Protein AF-A0A7K4CZV6-F1 (afdb_monomer_lite)

Structure (mmCIF, N/CA/C/O backbone):
data_AF-A0A7K4CZV6-F1
#
_entry.id   AF-A0A7K4CZV6-F1
#
loop_
_atom_site.group_PDB
_atom_site.id
_atom_site.type_symbol
_atom_site.label_atom_id
_atom_site.label_alt_id
_atom_site.label_comp_id
_atom_site.label_asym_id
_atom_site.label_entity_id
_atom_site.label_seq_id
_atom_site.pdbx_PDB_ins_code
_atom_site.Cartn_x
_atom_site.Cartn_y
_atom_site.Cartn_z
_atom_site.occupancy
_atom_site.B_iso_or_equiv
_atom_site.auth_seq_id
_atom_site.auth_comp_id
_atom_site.auth_asym_id
_atom_site.auth_atom_id
_atom_site.pdbx_PDB_model_num
ATOM 1 N N . MET A 1 1 ? -57.190 -8.640 37.855 1.00 46.22 1 MET A N 1
ATOM 2 C CA . MET A 1 1 ? -56.260 -7.689 37.199 1.00 46.22 1 MET A CA 1
ATOM 3 C C . MET A 1 1 ? -54.851 -8.285 37.150 1.00 46.22 1 MET A C 1
ATOM 5 O O . MET A 1 1 ? -54.144 -8.197 38.139 1.00 46.22 1 MET A O 1
ATOM 9 N N . LYS A 1 2 ? -54.443 -8.946 36.054 1.00 47.09 2 LYS A N 1
ATOM 10 C CA . LYS A 1 2 ? -53.048 -9.389 35.824 1.00 47.09 2 LYS A CA 1
ATOM 11 C C . LYS A 1 2 ? -52.759 -9.457 34.315 1.00 47.09 2 LYS A C 1
ATOM 13 O O . LYS A 1 2 ? -52.921 -10.507 33.708 1.00 47.09 2 LYS A O 1
ATOM 18 N N . ARG A 1 3 ? -52.360 -8.341 33.694 1.00 49.22 3 ARG A N 1
ATOM 19 C CA . ARG A 1 3 ? -51.672 -8.338 32.384 1.00 49.22 3 ARG A CA 1
ATOM 20 C C . ARG A 1 3 ? -50.490 -7.338 32.304 1.00 49.22 3 ARG A C 1
ATOM 22 O O . ARG A 1 3 ? -50.487 -6.517 31.397 1.00 49.22 3 ARG A O 1
ATOM 29 N N . PRO A 1 4 ? -49.471 -7.391 33.190 1.00 51.00 4 PRO A N 1
ATOM 30 C CA . PRO A 1 4 ? -48.238 -6.622 32.982 1.00 51.00 4 PRO A CA 1
ATOM 31 C C . PRO A 1 4 ? -47.139 -7.377 32.199 1.00 51.00 4 PRO A C 1
ATOM 33 O O . PRO A 1 4 ? -46.210 -6.752 31.703 1.00 51.00 4 PRO A O 1
ATOM 36 N N . MET A 1 5 ? -47.225 -8.705 32.035 1.00 50.53 5 MET A N 1
ATOM 37 C CA . MET A 1 5 ? -46.091 -9.498 31.518 1.00 50.53 5 MET A CA 1
ATOM 38 C C . MET A 1 5 ? -45.845 -9.383 30.003 1.00 50.53 5 MET A C 1
ATOM 40 O O . MET A 1 5 ? -44.696 -9.422 29.576 1.00 50.53 5 MET A O 1
ATOM 44 N N . ALA A 1 6 ? -46.887 -9.209 29.182 1.00 50.97 6 ALA A N 1
ATOM 45 C CA . ALA A 1 6 ? -46.717 -9.130 27.724 1.00 50.97 6 ALA A CA 1
ATOM 46 C C . ALA A 1 6 ? -46.085 -7.797 27.274 1.00 50.97 6 ALA A C 1
ATOM 48 O O . ALA A 1 6 ? -45.235 -7.788 26.387 1.00 50.97 6 ALA A O 1
ATOM 49 N N . CYS A 1 7 ? -46.437 -6.684 27.930 1.00 52.75 7 CYS A N 1
ATOM 50 C CA . CYS A 1 7 ? -45.813 -5.382 27.678 1.00 52.75 7 CYS A CA 1
ATOM 51 C C . CYS A 1 7 ? -44.361 -5.334 28.176 1.00 52.75 7 CYS A C 1
ATOM 53 O O . CYS A 1 7 ? -43.520 -4.742 27.509 1.00 52.75 7 CYS A O 1
ATOM 55 N N . ALA A 1 8 ? -44.048 -5.997 29.297 1.00 53.31 8 ALA A N 1
ATOM 56 C CA . ALA A 1 8 ? -42.684 -6.058 29.825 1.00 53.31 8 ALA A CA 1
ATOM 57 C C . ALA A 1 8 ? -41.721 -6.817 28.891 1.00 53.31 8 ALA A C 1
ATOM 59 O O . ALA A 1 8 ? -40.587 -6.386 28.707 1.00 53.31 8 ALA A O 1
ATOM 60 N N . GLY A 1 9 ? -42.180 -7.901 28.252 1.00 55.91 9 GLY A N 1
ATOM 61 C CA . GLY A 1 9 ? -41.377 -8.650 27.279 1.00 55.91 9 GLY A CA 1
ATOM 62 C C . GLY A 1 9 ? -41.087 -7.861 25.998 1.00 55.91 9 GLY A C 1
ATOM 63 O O . GLY A 1 9 ? -39.958 -7.869 25.518 1.00 55.91 9 GLY A O 1
ATOM 64 N N . LEU A 1 10 ? -42.079 -7.130 25.475 1.00 57.25 10 LEU A N 1
ATOM 65 C CA . LEU A 1 10 ? -41.899 -6.294 24.283 1.00 57.25 10 LEU A CA 1
ATOM 66 C C . LEU A 1 10 ? -40.956 -5.110 24.557 1.00 57.25 10 LEU A C 1
ATOM 68 O O . LEU A 1 10 ? -40.101 -4.800 23.731 1.00 57.25 10 LEU A O 1
ATOM 72 N N . LEU A 1 11 ? -41.078 -4.494 25.739 1.00 60.91 11 LEU A N 1
ATOM 73 C CA . LEU A 1 11 ? -40.195 -3.417 26.187 1.00 60.91 11 LEU A CA 1
ATOM 74 C C . LEU A 1 11 ? -38.757 -3.921 26.384 1.00 60.91 11 LEU A C 1
ATOM 76 O O . LEU A 1 11 ? -37.827 -3.256 25.950 1.00 60.91 11 LEU A O 1
ATOM 80 N N . ALA A 1 12 ? -38.566 -5.117 26.952 1.00 61.53 12 ALA A N 1
ATOM 81 C CA . ALA A 1 12 ? -37.243 -5.722 27.107 1.00 61.53 12 ALA A CA 1
ATOM 82 C C . ALA A 1 12 ? -36.572 -6.013 25.753 1.00 61.53 12 ALA A C 1
ATOM 84 O O . ALA A 1 12 ? -35.390 -5.729 25.595 1.00 61.53 12 ALA A O 1
ATOM 85 N N . VAL A 1 13 ? -37.316 -6.507 24.756 1.00 61.22 13 VAL A N 1
ATOM 86 C CA . VAL A 1 13 ? -36.784 -6.736 23.399 1.00 61.22 13 VAL A CA 1
ATOM 87 C C . VAL A 1 13 ? -36.426 -5.415 22.709 1.00 61.22 13 VAL A C 1
ATOM 89 O O . VAL A 1 13 ? -35.357 -5.317 22.117 1.00 61.22 13 VAL A O 1
ATOM 92 N N . LEU A 1 14 ? -37.256 -4.373 22.838 1.00 57.16 14 LEU A N 1
ATOM 93 C CA . LEU A 1 14 ? -36.949 -3.030 22.327 1.00 57.16 14 LEU A CA 1
ATOM 94 C C . LEU A 1 14 ? -35.734 -2.402 23.027 1.00 57.16 14 LEU A C 1
ATOM 96 O O . LEU A 1 14 ? -34.881 -1.833 22.352 1.00 57.16 14 LEU A O 1
ATOM 100 N N . CYS A 1 15 ? -35.608 -2.553 24.347 1.00 54.41 15 CYS A N 1
ATOM 101 C CA . CYS A 1 15 ? -34.440 -2.100 25.100 1.00 54.41 15 CYS A CA 1
ATOM 102 C C . CYS A 1 15 ? -33.174 -2.876 24.721 1.00 54.41 15 CYS A C 1
ATOM 104 O O . CYS A 1 15 ? -32.120 -2.263 24.651 1.00 54.41 15 CYS A O 1
ATOM 106 N N . ILE A 1 16 ? -33.258 -4.179 24.426 1.00 55.66 16 ILE A N 1
ATOM 107 C CA . ILE A 1 16 ? -32.119 -4.960 23.919 1.00 55.66 16 ILE A CA 1
ATOM 108 C C . ILE A 1 16 ? -31.727 -4.474 22.520 1.00 55.66 16 ILE A C 1
ATOM 110 O O . ILE A 1 16 ? -30.551 -4.240 22.287 1.00 55.66 16 ILE A O 1
ATOM 114 N N . ILE A 1 17 ? -32.685 -4.232 21.618 1.00 54.41 17 ILE A N 1
ATOM 115 C CA . ILE A 1 17 ? -32.404 -3.733 20.259 1.00 54.41 17 ILE A CA 1
ATOM 116 C C . ILE A 1 17 ? -31.775 -2.330 20.298 1.00 54.41 17 ILE A C 1
ATOM 118 O O . ILE A 1 17 ? -30.794 -2.075 19.598 1.00 54.41 17 ILE A O 1
ATOM 122 N N . MET A 1 18 ? -32.283 -1.436 21.153 1.00 50.06 18 MET A N 1
ATOM 123 C CA . MET A 1 18 ? -31.700 -0.103 21.346 1.00 50.06 18 MET A CA 1
ATOM 124 C C . MET A 1 18 ? -30.361 -0.143 22.098 1.00 50.06 18 MET A C 1
ATOM 126 O O . MET A 1 18 ? -29.493 0.664 21.799 1.00 50.06 18 MET A O 1
ATOM 130 N N . ALA A 1 19 ? -30.154 -1.093 23.017 1.00 43.88 19 ALA A N 1
ATOM 131 C CA . ALA A 1 19 ? -28.874 -1.289 23.705 1.00 43.88 19 ALA A CA 1
ATOM 132 C C . ALA A 1 19 ? -27.821 -1.994 22.829 1.00 43.88 19 ALA A C 1
ATOM 134 O O . ALA A 1 19 ? -26.628 -1.866 23.092 1.00 43.88 19 ALA A O 1
ATOM 135 N N . THR A 1 20 ? -28.236 -2.719 21.783 1.00 41.75 20 THR A N 1
ATOM 136 C CA . THR A 1 20 ? -27.326 -3.299 20.778 1.00 41.75 20 THR A CA 1
ATOM 137 C C . THR A 1 20 ? -26.922 -2.319 19.685 1.00 41.75 20 THR A C 1
ATOM 139 O O . THR A 1 20 ? -25.965 -2.591 18.962 1.00 41.75 20 THR A O 1
ATOM 142 N N . GLN A 1 21 ? -27.581 -1.160 19.580 1.00 40.66 21 GLN A N 1
ATOM 143 C CA . GLN A 1 21 ? -26.943 -0.020 18.936 1.00 40.66 21 GLN A CA 1
ATOM 144 C C . GLN A 1 21 ? -25.916 0.501 19.929 1.00 40.66 21 GLN A C 1
ATOM 146 O O . GLN A 1 21 ? -26.234 1.299 20.808 1.00 40.66 21 GLN A O 1
ATOM 151 N N . ALA A 1 22 ? -24.695 -0.027 19.830 1.00 37.12 22 ALA A N 1
ATOM 152 C CA . ALA A 1 22 ? -23.551 0.540 20.514 1.00 37.12 22 ALA A CA 1
ATOM 153 C C . ALA A 1 22 ? -23.603 2.050 20.277 1.00 37.12 22 ALA A C 1
ATOM 155 O O . ALA A 1 22 ? -23.505 2.497 19.133 1.00 37.12 22 ALA A O 1
ATOM 156 N N . ALA A 1 23 ? -23.842 2.817 21.346 1.00 36.06 23 ALA A N 1
ATOM 157 C CA . ALA A 1 23 ? -23.690 4.257 21.300 1.00 36.06 23 ALA A CA 1
ATOM 158 C C . ALA A 1 23 ? -22.337 4.502 20.638 1.00 36.06 23 ALA A C 1
ATOM 160 O O . ALA A 1 23 ? -21.331 3.958 21.104 1.00 36.06 23 ALA A O 1
ATOM 161 N N . SER A 1 24 ? -22.325 5.215 19.511 1.00 39.53 24 SER A N 1
ATOM 162 C CA . SER A 1 24 ? -21.086 5.568 18.836 1.00 39.53 24 SER A CA 1
ATOM 163 C C . SER A 1 24 ? -20.285 6.384 19.840 1.00 39.53 24 SER A C 1
ATOM 165 O O . SER A 1 24 ? -20.566 7.566 20.051 1.00 39.53 24 SER A O 1
ATOM 167 N N . ALA A 1 25 ? -19.363 5.735 20.547 1.00 36.56 25 ALA A N 1
ATOM 168 C CA . ALA A 1 25 ? -18.467 6.433 21.438 1.00 36.56 25 ALA A CA 1
ATOM 169 C C . ALA A 1 25 ? -17.791 7.504 20.588 1.00 36.56 25 ALA A C 1
ATOM 171 O O . ALA A 1 25 ? -17.307 7.208 19.494 1.00 36.56 25 ALA A O 1
ATOM 172 N N . THR A 1 26 ? -17.836 8.749 21.060 1.00 42.72 26 THR A N 1
ATOM 173 C CA . THR A 1 26 ? -17.119 9.873 20.459 1.00 42.72 26 THR A CA 1
ATOM 174 C C . THR A 1 26 ? -15.693 9.414 20.203 1.00 42.72 26 THR A C 1
ATOM 176 O O . THR A 1 26 ? -14.941 9.188 21.150 1.00 42.72 26 THR A O 1
ATOM 179 N N . ALA A 1 27 ? -15.375 9.156 18.935 1.00 48.00 27 ALA A N 1
ATOM 180 C CA . ALA A 1 27 ? -14.152 8.486 18.541 1.00 48.00 27 ALA A CA 1
ATOM 181 C C . ALA A 1 27 ? -12.979 9.430 18.799 1.00 48.00 27 ALA A C 1
ATOM 183 O O . ALA A 1 27 ? -12.674 10.295 17.985 1.00 48.00 27 ALA A O 1
ATOM 184 N N . THR A 1 28 ? -12.350 9.309 19.966 1.00 56.34 28 THR A N 1
ATOM 185 C CA . THR A 1 28 ? -11.114 10.035 20.261 1.00 56.34 28 THR A CA 1
ATOM 186 C C . THR A 1 28 ? -9.926 9.352 19.597 1.00 56.34 28 THR A C 1
ATOM 188 O O . THR A 1 28 ? -9.036 10.043 19.119 1.00 56.34 28 THR A O 1
ATOM 191 N N . GLN A 1 29 ? -9.933 8.021 19.482 1.00 56.56 29 GLN A N 1
ATOM 192 C CA . GLN A 1 29 ? -8.903 7.244 18.793 1.00 56.56 29 GLN A CA 1
ATOM 193 C C . GLN A 1 29 ? -9.353 5.784 18.711 1.00 56.56 29 GLN A C 1
ATOM 195 O O . GLN A 1 29 ? -9.700 5.206 19.740 1.00 56.56 29 GLN A O 1
ATOM 200 N N . TRP A 1 30 ? -9.356 5.177 17.526 1.00 59.25 30 TRP A N 1
ATOM 201 C CA . TRP A 1 30 ? -9.617 3.745 17.398 1.00 59.25 30 TRP A CA 1
ATOM 202 C C . TRP A 1 30 ? -8.440 3.091 16.685 1.00 59.25 30 TRP A C 1
ATOM 204 O O . TRP A 1 30 ? -7.963 3.543 15.653 1.00 59.25 30 TRP A O 1
ATOM 214 N N . TYR A 1 31 ? -7.927 2.043 17.309 1.00 61.97 31 TYR A N 1
ATOM 215 C CA . TYR A 1 31 ? -6.994 1.114 16.693 1.00 61.97 31 TYR A CA 1
ATOM 216 C C . TYR A 1 31 ? -7.805 -0.101 16.246 1.00 61.97 31 TYR A C 1
ATOM 218 O O . TYR A 1 31 ? -8.875 -0.357 16.817 1.00 61.97 31 TYR A O 1
ATOM 226 N N . PRO A 1 32 ? -7.324 -0.886 15.270 1.00 64.44 32 PRO A N 1
ATOM 227 C CA . PRO A 1 32 ? -7.902 -2.196 15.005 1.00 64.44 32 PRO A CA 1
ATOM 228 C C . PRO A 1 32 ? -7.985 -2.996 16.315 1.00 64.44 32 PRO A C 1
ATOM 230 O O . PRO A 1 32 ? -7.023 -3.029 17.087 1.00 64.44 32 PRO A O 1
ATOM 233 N N . GLN A 1 33 ? -9.141 -3.604 16.600 1.00 66.38 33 GLN A N 1
ATOM 234 C CA . GLN A 1 33 ? -9.275 -4.463 17.779 1.00 66.38 33 GLN A CA 1
ATOM 235 C C . GLN A 1 33 ? -8.288 -5.626 17.667 1.00 66.38 33 GLN A C 1
ATOM 237 O O . GLN A 1 33 ? -8.037 -6.126 16.568 1.00 66.38 33 GLN A O 1
ATOM 242 N N . ALA A 1 34 ? -7.753 -6.089 18.793 1.00 69.81 34 ALA A N 1
ATOM 243 C CA . ALA A 1 34 ? -6.919 -7.283 18.809 1.00 69.81 34 ALA A CA 1
ATOM 244 C C . ALA A 1 34 ? -7.647 -8.468 18.149 1.00 69.81 34 ALA A C 1
ATOM 246 O O . ALA A 1 34 ? -8.847 -8.657 18.345 1.00 69.81 34 ALA A O 1
ATOM 247 N N . GLY A 1 35 ? -6.932 -9.237 17.331 1.00 70.06 35 GLY A N 1
ATOM 248 C CA . GLY A 1 35 ? -7.504 -10.308 16.513 1.00 70.06 35 GLY A CA 1
ATOM 249 C C . GLY A 1 35 ? -8.150 -9.839 15.204 1.00 70.06 35 GLY A C 1
ATOM 250 O O . GLY A 1 35 ? -8.543 -10.680 14.396 1.00 70.06 35 GLY A O 1
ATOM 251 N N . THR A 1 36 ? -8.228 -8.528 14.943 1.00 68.88 36 THR A N 1
ATOM 252 C CA . THR A 1 36 ? -8.659 -8.019 13.636 1.00 68.88 36 THR A CA 1
ATOM 253 C C . THR A 1 36 ? -7.555 -8.266 12.616 1.00 68.88 36 THR A C 1
ATOM 255 O O . THR A 1 36 ? -6.418 -7.828 12.789 1.00 68.88 36 THR A O 1
ATOM 258 N N . ALA A 1 37 ? -7.902 -8.952 11.531 1.00 75.19 37 ALA A N 1
ATOM 259 C CA . ALA A 1 37 ? -7.100 -8.972 10.322 1.00 75.19 37 ALA A CA 1
ATOM 260 C C . ALA A 1 37 ? -7.658 -7.938 9.344 1.00 75.19 37 ALA A C 1
ATOM 262 O O . ALA A 1 37 ? -8.840 -7.983 9.000 1.00 75.19 37 ALA A O 1
ATOM 263 N N . ILE A 1 38 ? -6.808 -7.023 8.888 1.00 81.00 38 ILE A N 1
ATOM 264 C CA . ILE A 1 38 ? -7.136 -6.098 7.807 1.00 81.00 38 ILE A CA 1
ATOM 265 C C . ILE A 1 38 ? -6.378 -6.541 6.568 1.00 81.00 38 ILE A C 1
ATOM 267 O O . ILE A 1 38 ? -5.154 -6.658 6.579 1.00 81.00 38 ILE A O 1
ATOM 271 N N . GLU A 1 39 ? -7.120 -6.799 5.503 1.00 87.38 39 GLU A N 1
ATOM 272 C CA . GLU A 1 39 ? -6.580 -7.254 4.232 1.00 87.38 39 GLU A CA 1
ATOM 273 C C . GLU A 1 39 ? -6.707 -6.144 3.196 1.00 87.38 39 GLU A C 1
ATOM 275 O O . GLU A 1 39 ? -7.740 -5.483 3.109 1.00 87.38 39 GLU A O 1
ATOM 280 N N . TYR A 1 40 ? -5.655 -5.945 2.412 1.00 86.69 40 TYR A N 1
ATOM 281 C CA . TYR A 1 40 ? -5.566 -4.951 1.359 1.00 86.69 40 TYR A CA 1
ATOM 282 C C . TYR A 1 40 ? -5.182 -5.630 0.057 1.00 86.69 40 TYR A C 1
ATOM 284 O O . TYR A 1 40 ? -4.116 -6.231 -0.050 1.00 86.69 40 TYR A O 1
ATOM 292 N N . GLN A 1 41 ? -6.027 -5.509 -0.952 1.00 91.19 41 GLN A N 1
ATOM 293 C CA . GLN A 1 41 ? -5.701 -5.954 -2.295 1.00 91.19 41 GLN A CA 1
ATOM 294 C C . GLN A 1 41 ? -4.932 -4.857 -3.037 1.00 91.19 41 GLN A C 1
ATOM 296 O O . GLN A 1 41 ? -5.062 -3.665 -2.745 1.00 91.19 41 GLN A O 1
ATOM 301 N N . LEU A 1 42 ? -4.094 -5.267 -3.985 1.00 90.69 42 LEU A N 1
ATOM 302 C CA . LEU A 1 42 ? -3.230 -4.367 -4.743 1.00 90.69 42 LEU A CA 1
ATOM 303 C C . LEU A 1 42 ? -3.820 -4.061 -6.125 1.00 90.69 42 LEU A C 1
ATOM 305 O O . LEU A 1 42 ? -4.365 -4.934 -6.799 1.00 90.69 42 LEU A O 1
ATOM 309 N N . ASN A 1 43 ? -3.683 -2.811 -6.562 1.00 93.56 43 ASN A N 1
ATOM 310 C CA . ASN A 1 43 ? -4.057 -2.358 -7.897 1.00 93.56 43 ASN A CA 1
ATOM 311 C C . ASN A 1 43 ? -2.968 -1.442 -8.474 1.00 93.56 43 ASN A C 1
ATOM 313 O O . ASN A 1 43 ? -2.765 -0.320 -7.997 1.00 93.56 43 ASN A O 1
ATOM 317 N N . TRP A 1 44 ? -2.268 -1.913 -9.504 1.00 93.38 44 TRP A N 1
ATOM 318 C CA . TRP A 1 44 ? -1.239 -1.146 -10.196 1.00 93.38 44 TRP A CA 1
ATOM 319 C C . TRP A 1 44 ? -1.828 -0.355 -11.354 1.00 93.38 44 TRP A C 1
ATOM 321 O O . TRP A 1 44 ? -2.673 -0.841 -12.101 1.00 93.38 44 TRP A O 1
ATOM 331 N N . ASN A 1 45 ? -1.370 0.880 -11.518 1.00 91.81 45 ASN A N 1
ATOM 332 C CA . ASN A 1 45 ? -1.891 1.789 -12.518 1.00 91.81 45 ASN A CA 1
ATOM 333 C C . ASN A 1 45 ? -0.773 2.521 -13.246 1.00 91.81 45 ASN A C 1
ATOM 335 O O . ASN A 1 45 ? 0.163 3.027 -12.626 1.00 91.81 45 ASN A O 1
ATOM 339 N N . LEU A 1 46 ? -0.934 2.644 -14.559 1.00 89.19 46 LEU A N 1
ATOM 340 C CA . LEU A 1 46 ? -0.054 3.407 -15.428 1.00 89.19 46 LEU A CA 1
ATOM 341 C C . LEU A 1 46 ? -0.874 4.442 -16.192 1.00 89.19 46 LEU A C 1
ATOM 343 O O . LEU A 1 46 ? -1.839 4.100 -16.873 1.00 89.19 46 LEU A O 1
ATOM 347 N N . SER A 1 47 ? -0.482 5.705 -16.080 1.00 89.38 47 SER A N 1
ATOM 348 C CA . SER A 1 47 ? -1.130 6.822 -16.766 1.00 89.38 47 SER A CA 1
ATOM 349 C C . SER A 1 47 ? -0.259 7.294 -17.921 1.00 89.38 47 SER A C 1
ATOM 351 O O . SER A 1 47 ? 0.952 7.474 -17.762 1.00 89.38 47 SER A O 1
ATOM 353 N N . PHE A 1 48 ? -0.872 7.553 -19.072 1.00 87.56 48 PHE A N 1
ATOM 354 C CA . PHE A 1 48 ? -0.192 7.997 -20.286 1.00 87.56 48 PHE A CA 1
ATOM 355 C C . PHE A 1 48 ? -0.473 9.474 -20.581 1.00 87.56 48 PHE A C 1
ATOM 357 O O . PHE A 1 48 ? -1.502 10.027 -20.196 1.00 87.56 48 PHE A O 1
ATOM 364 N N . LYS A 1 49 ? 0.437 10.130 -21.308 1.00 87.31 49 LYS A N 1
ATOM 365 C CA . LYS A 1 49 ? 0.325 11.561 -21.653 1.00 87.31 49 LYS A CA 1
ATOM 366 C C . LYS A 1 49 ? -0.855 11.884 -22.572 1.00 87.31 49 LYS A C 1
ATOM 368 O O . LYS A 1 49 ? -1.297 13.023 -22.603 1.00 87.31 49 LYS A O 1
ATOM 373 N N . ASN A 1 50 ? -1.374 10.893 -23.296 1.00 88.81 50 ASN A N 1
ATOM 374 C CA . ASN A 1 50 ? -2.590 11.025 -24.103 1.00 88.81 50 ASN A CA 1
ATOM 375 C C . ASN A 1 50 ? -3.887 10.922 -23.269 1.00 88.81 50 ASN A C 1
ATOM 377 O O . ASN A 1 50 ? -4.969 10.880 -23.844 1.00 88.81 50 ASN A O 1
ATOM 381 N N . GLY A 1 51 ? -3.788 10.832 -21.936 1.00 86.25 51 GLY A N 1
ATOM 382 C CA . GLY A 1 51 ? -4.928 10.744 -21.021 1.00 86.25 51 GLY A CA 1
ATOM 383 C C . GLY A 1 51 ? -5.456 9.327 -20.789 1.00 86.25 51 GLY A C 1
ATOM 384 O O . GLY A 1 51 ? -6.324 9.139 -19.940 1.00 86.25 51 GLY A O 1
ATOM 385 N N . THR A 1 52 ? -4.936 8.321 -21.497 1.00 90.94 52 THR A N 1
ATOM 386 C CA . THR A 1 52 ? -5.320 6.923 -21.261 1.00 90.94 52 THR A CA 1
ATOM 387 C C . THR A 1 52 ? -4.686 6.372 -19.980 1.00 90.94 52 THR A C 1
ATOM 389 O O . THR A 1 52 ? -3.656 6.867 -19.507 1.00 90.94 52 THR A O 1
ATOM 392 N N . ARG A 1 53 ? -5.306 5.334 -19.411 1.00 90.56 53 ARG A N 1
ATOM 393 C CA . ARG A 1 53 ? -4.838 4.640 -18.207 1.00 90.56 53 ARG A CA 1
ATOM 394 C C . ARG A 1 53 ? -4.916 3.136 -18.413 1.00 90.56 53 ARG A C 1
ATOM 396 O O . ARG A 1 53 ? -5.874 2.641 -18.999 1.00 90.56 53 ARG A O 1
ATOM 403 N N . TYR A 1 54 ? -3.919 2.434 -17.899 1.00 89.88 54 TYR A N 1
ATOM 404 C CA . TYR A 1 54 ? -3.915 0.985 -17.775 1.00 89.88 54 TYR A CA 1
ATOM 405 C C . TYR A 1 54 ? -3.935 0.603 -16.294 1.00 89.88 54 TYR A C 1
ATOM 407 O O . TYR A 1 54 ? -3.298 1.266 -15.472 1.00 89.88 54 TYR A O 1
ATOM 415 N N . THR A 1 55 ? -4.670 -0.453 -15.967 1.00 93.25 55 THR A N 1
ATOM 416 C CA . THR A 1 55 ? -4.928 -0.912 -14.601 1.00 93.25 55 THR A CA 1
ATOM 417 C C . THR A 1 55 ? -4.722 -2.420 -14.556 1.00 93.25 55 THR A C 1
ATOM 419 O O . THR A 1 55 ? -5.251 -3.135 -15.402 1.00 93.25 55 THR A O 1
ATOM 422 N N . GLU A 1 56 ? -3.963 -2.896 -13.573 1.00 93.50 56 GLU A N 1
ATOM 423 C CA . GLU A 1 56 ? -3.610 -4.304 -13.399 1.00 93.50 56 GLU A CA 1
ATOM 424 C C . GLU A 1 56 ? -3.839 -4.737 -11.951 1.00 93.50 56 GLU A C 1
ATOM 426 O O . GLU A 1 56 ? -3.458 -4.043 -11.007 1.00 93.50 56 GLU A O 1
ATOM 431 N N . THR A 1 57 ? -4.434 -5.915 -11.785 1.00 94.69 57 THR A N 1
ATOM 432 C CA . THR A 1 57 ? -4.692 -6.526 -10.468 1.00 94.69 57 THR A CA 1
ATOM 433 C C . THR A 1 57 ? -3.987 -7.869 -10.304 1.00 94.69 57 THR A C 1
ATOM 435 O O . THR A 1 57 ? -3.984 -8.436 -9.211 1.00 94.69 57 THR A O 1
ATOM 438 N N . LEU A 1 58 ? -3.362 -8.369 -11.373 1.00 95.00 58 LEU A N 1
ATOM 439 C CA . LEU A 1 58 ? -2.581 -9.592 -11.364 1.00 95.00 58 LEU A CA 1
ATOM 440 C C . LEU A 1 58 ? -1.090 -9.277 -11.340 1.00 95.00 58 LEU A C 1
ATOM 442 O O . LEU A 1 58 ? -0.575 -8.466 -12.113 1.00 95.00 58 LEU A O 1
ATOM 446 N N . PHE A 1 59 ? -0.380 -9.980 -10.471 1.00 93.88 59 PHE A N 1
ATOM 447 C CA . PHE A 1 59 ? 1.025 -9.745 -10.210 1.00 93.88 59 PHE A CA 1
ATOM 448 C C . PHE A 1 59 ? 1.839 -11.026 -10.339 1.00 93.88 59 PHE A C 1
ATOM 450 O O . PHE A 1 59 ? 1.372 -12.136 -10.077 1.00 93.88 59 PHE A O 1
ATOM 457 N N . ASN A 1 60 ? 3.094 -10.844 -10.716 1.00 92.50 60 ASN A N 1
ATOM 458 C CA . ASN A 1 60 ? 4.136 -11.838 -10.567 1.00 92.50 60 ASN A CA 1
ATOM 459 C C . ASN A 1 60 ? 4.883 -11.561 -9.260 1.00 92.50 60 ASN A C 1
ATOM 461 O O . ASN A 1 60 ? 5.212 -10.412 -8.951 1.00 92.50 60 ASN A O 1
ATOM 465 N N . VAL A 1 61 ? 5.148 -12.619 -8.499 1.00 91.31 61 VAL A N 1
ATOM 466 C CA . VAL A 1 61 ? 5.808 -12.547 -7.194 1.00 91.31 61 VAL A CA 1
ATOM 467 C C . VAL A 1 61 ? 7.143 -13.261 -7.279 1.00 91.31 61 VAL A C 1
ATOM 469 O O . VAL A 1 61 ? 7.212 -14.406 -7.728 1.00 91.31 61 VAL A O 1
ATOM 472 N N . TYR A 1 62 ? 8.198 -12.591 -6.832 1.00 90.19 62 TYR A N 1
ATOM 473 C CA . TYR A 1 62 ? 9.563 -13.090 -6.887 1.00 90.19 62 TYR A CA 1
ATOM 474 C C . TYR A 1 62 ? 10.225 -13.025 -5.517 1.00 90.19 62 TYR A C 1
ATOM 476 O O . TYR A 1 62 ? 10.015 -12.083 -4.755 1.00 90.19 62 TYR A O 1
ATOM 484 N N . ASN A 1 63 ? 11.079 -14.001 -5.238 1.00 88.06 63 ASN A N 1
ATOM 485 C CA . ASN A 1 63 ? 12.006 -13.972 -4.121 1.00 88.06 63 ASN A CA 1
ATOM 486 C C . ASN A 1 63 ? 13.373 -13.482 -4.597 1.00 88.06 63 ASN A C 1
ATOM 488 O O . ASN A 1 63 ? 13.918 -14.031 -5.558 1.00 88.06 63 ASN A O 1
ATOM 492 N N . GLN A 1 64 ? 13.948 -12.513 -3.890 1.00 83.12 64 GLN A N 1
ATOM 493 C CA . GLN A 1 64 ? 15.365 -12.193 -3.998 1.00 83.12 64 GLN A CA 1
ATOM 494 C C . GLN A 1 64 ? 16.075 -12.635 -2.717 1.00 83.12 64 GLN A C 1
ATOM 496 O O . GLN A 1 64 ? 16.158 -11.897 -1.731 1.00 83.12 64 GLN A O 1
ATOM 501 N N . THR A 1 65 ? 16.621 -13.850 -2.750 1.00 75.06 65 THR A N 1
ATOM 502 C CA . THR A 1 65 ? 17.185 -14.525 -1.574 1.00 75.06 65 THR A CA 1
ATOM 503 C C . THR A 1 65 ? 18.311 -13.731 -0.905 1.00 75.06 65 THR A C 1
ATOM 505 O O . THR A 1 65 ? 18.417 -13.753 0.314 1.00 75.06 65 THR A O 1
ATOM 508 N N . SER A 1 66 ? 19.108 -12.973 -1.668 1.00 77.19 66 SER A N 1
ATOM 509 C CA . SER A 1 66 ? 20.217 -12.166 -1.133 1.00 77.19 66 SER A CA 1
ATOM 510 C C . SER A 1 66 ? 19.778 -10.959 -0.295 1.00 77.19 66 SER A C 1
ATOM 512 O O . SER A 1 66 ? 20.566 -10.451 0.494 1.00 77.19 66 SER A O 1
ATOM 514 N N . GLU A 1 67 ? 18.556 -10.455 -0.494 1.00 72.06 67 GLU A N 1
ATOM 515 C CA . GLU A 1 67 ? 18.034 -9.269 0.204 1.00 72.06 67 GLU A CA 1
ATOM 516 C C . GLU A 1 67 ? 16.958 -9.610 1.239 1.00 72.06 67 GLU A C 1
ATOM 518 O O . GLU A 1 67 ? 16.439 -8.700 1.888 1.00 72.06 67 GLU A O 1
ATOM 523 N N . HIS A 1 68 ? 16.611 -10.896 1.386 1.00 77.31 68 HIS A N 1
ATOM 524 C CA . HIS A 1 68 ? 15.460 -11.345 2.176 1.00 77.31 68 HIS A CA 1
ATOM 525 C C . HIS A 1 68 ? 14.199 -10.523 1.849 1.00 77.31 68 HIS A C 1
ATOM 527 O O . HIS A 1 68 ? 13.501 -10.030 2.737 1.00 77.31 68 HIS A O 1
ATOM 533 N N . ALA A 1 69 ? 13.953 -10.315 0.550 1.00 82.12 69 ALA A N 1
ATOM 534 C CA . ALA A 1 69 ? 12.895 -9.443 0.061 1.00 82.12 69 ALA A CA 1
ATOM 535 C C . ALA A 1 69 ? 12.012 -10.138 -0.980 1.00 82.12 69 ALA A C 1
ATOM 537 O O . ALA A 1 69 ? 12.497 -10.836 -1.876 1.00 82.12 69 ALA A O 1
ATOM 538 N N . ILE A 1 70 ? 10.710 -9.882 -0.876 1.00 87.50 70 ILE A N 1
ATOM 539 C CA . ILE A 1 70 ? 9.705 -10.291 -1.852 1.00 87.50 70 ILE A CA 1
ATOM 540 C C . ILE A 1 70 ? 9.434 -9.123 -2.791 1.00 87.50 70 ILE A C 1
ATOM 542 O O . ILE A 1 70 ? 9.123 -8.015 -2.352 1.00 87.50 70 ILE A O 1
ATOM 546 N N . TYR A 1 71 ? 9.523 -9.379 -4.089 1.00 88.56 71 TYR A N 1
ATOM 547 C CA . TYR A 1 71 ? 9.215 -8.407 -5.126 1.00 88.56 71 TYR A CA 1
ATOM 548 C C . TYR A 1 71 ? 7.892 -8.738 -5.792 1.00 88.56 71 TYR A C 1
ATOM 550 O O . TYR A 1 71 ? 7.662 -9.869 -6.216 1.00 88.56 71 TYR A O 1
ATOM 558 N N . ILE A 1 72 ? 7.039 -7.726 -5.905 1.00 90.44 72 ILE A N 1
ATOM 559 C CA . ILE A 1 72 ? 5.732 -7.811 -6.547 1.00 90.44 72 ILE A CA 1
ATOM 560 C C . ILE A 1 72 ? 5.760 -6.918 -7.780 1.00 90.44 72 ILE A C 1
ATOM 562 O O . ILE A 1 72 ? 6.070 -5.728 -7.691 1.00 90.44 72 ILE A O 1
ATOM 566 N N . LEU A 1 73 ? 5.447 -7.497 -8.933 1.00 91.19 73 LEU A N 1
ATOM 567 C CA . LEU A 1 73 ? 5.476 -6.822 -10.223 1.00 91.19 73 LEU A CA 1
ATOM 568 C C . LEU A 1 73 ? 4.122 -6.987 -10.890 1.00 91.19 73 LEU A C 1
ATOM 570 O O . LEU A 1 73 ? 3.610 -8.101 -10.953 1.00 91.19 73 LEU A O 1
ATOM 574 N N . ALA A 1 74 ? 3.552 -5.905 -11.417 1.00 92.25 74 ALA A N 1
ATOM 575 C CA . ALA A 1 74 ? 2.362 -6.014 -12.251 1.00 92.25 74 ALA A CA 1
ATOM 576 C C . ALA A 1 74 ? 2.663 -6.939 -13.439 1.00 92.25 74 ALA A C 1
ATOM 578 O O . ALA A 1 74 ? 3.720 -6.812 -14.059 1.00 92.25 74 ALA A O 1
ATOM 579 N N . LYS A 1 75 ? 1.754 -7.866 -13.761 1.00 91.00 75 LYS A N 1
ATOM 580 C CA . LYS A 1 75 ? 1.966 -8.861 -14.824 1.00 91.00 75 LYS A CA 1
ATOM 581 C C . LYS A 1 75 ? 2.343 -8.203 -16.157 1.00 91.00 75 LYS A C 1
ATOM 583 O O . LYS A 1 75 ? 3.273 -8.644 -16.820 1.00 91.00 75 LYS A O 1
ATOM 588 N N . ALA A 1 76 ? 1.696 -7.087 -16.490 1.00 87.31 76 ALA A N 1
ATOM 589 C CA . ALA A 1 76 ? 1.986 -6.299 -17.688 1.00 87.31 76 ALA A CA 1
ATOM 590 C C . ALA A 1 76 ? 3.416 -5.715 -17.753 1.00 87.31 76 ALA A C 1
ATOM 592 O O . ALA A 1 76 ? 3.854 -5.283 -18.815 1.00 87.31 76 ALA A O 1
ATOM 593 N N . MET A 1 77 ? 4.156 -5.672 -16.639 1.00 83.94 77 MET A N 1
ATOM 594 C CA . MET A 1 77 ? 5.550 -5.216 -16.614 1.00 83.94 77 MET A CA 1
ATOM 595 C C . MET A 1 77 ? 6.560 -6.325 -16.937 1.00 83.94 77 MET A C 1
ATOM 597 O O . MET A 1 77 ? 7.745 -6.017 -17.062 1.00 83.94 77 MET A O 1
ATOM 601 N N . GLU A 1 78 ? 6.136 -7.587 -17.056 1.00 78.88 78 GLU A N 1
ATOM 602 C CA . GLU A 1 78 ? 7.043 -8.713 -17.330 1.00 78.88 78 GLU A CA 1
ATOM 603 C C . GLU A 1 78 ? 7.752 -8.563 -18.686 1.00 78.88 78 GLU A C 1
ATOM 605 O O . GLU A 1 78 ? 8.932 -8.882 -18.791 1.00 78.88 78 GLU A O 1
ATOM 610 N N . ASP A 1 79 ? 7.091 -7.949 -19.671 1.00 72.88 79 ASP A N 1
ATOM 611 C CA . ASP A 1 79 ? 7.650 -7.711 -21.009 1.00 72.88 79 ASP A CA 1
ATOM 612 C C . ASP A 1 79 ? 8.572 -6.477 -21.090 1.00 72.88 79 ASP A C 1
ATOM 614 O O . ASP A 1 79 ? 9.138 -6.165 -22.140 1.00 72.88 79 ASP A O 1
ATOM 618 N N . ASN A 1 80 ? 8.752 -5.734 -19.993 1.00 74.88 80 ASN A N 1
ATOM 619 C CA . ASN A 1 80 ? 9.672 -4.600 -19.975 1.00 74.88 80 ASN A CA 1
ATOM 620 C C . ASN A 1 80 ? 11.124 -5.112 -19.980 1.00 74.88 80 ASN A C 1
ATOM 622 O O . ASN A 1 80 ? 11.577 -5.765 -19.045 1.00 74.88 80 ASN A O 1
ATOM 626 N N . ILE A 1 81 ? 11.901 -4.769 -21.009 1.00 62.84 81 ILE A N 1
ATOM 627 C CA . ILE A 1 81 ? 13.284 -5.256 -21.173 1.00 62.84 81 ILE A CA 1
ATOM 628 C C . ILE A 1 81 ? 14.211 -4.917 -19.989 1.00 62.84 81 ILE A C 1
ATOM 630 O O . ILE A 1 81 ? 15.096 -5.700 -19.638 1.00 62.84 81 ILE A O 1
ATOM 634 N N . TYR A 1 82 ? 13.991 -3.781 -19.320 1.00 70.06 82 TYR A N 1
ATOM 635 C CA . TYR A 1 82 ? 14.746 -3.397 -18.121 1.00 70.06 82 TYR A CA 1
ATOM 636 C C . TYR A 1 82 ? 14.335 -4.211 -16.889 1.00 70.06 82 TYR A C 1
ATOM 638 O O . TYR A 1 82 ? 15.094 -4.289 -15.921 1.00 70.06 82 TYR A O 1
ATOM 646 N N . MET A 1 83 ? 13.154 -4.830 -16.932 1.00 70.81 83 MET A N 1
ATOM 647 C CA . MET A 1 83 ? 12.693 -5.795 -15.941 1.00 70.81 83 MET A CA 1
ATOM 648 C C . MET A 1 83 ? 13.325 -7.154 -16.156 1.00 70.81 83 MET A C 1
ATOM 650 O O . MET A 1 83 ? 13.957 -7.662 -15.237 1.00 70.81 83 MET A O 1
ATOM 654 N N . VAL A 1 84 ? 13.243 -7.697 -17.368 1.00 63.62 84 VAL A N 1
ATOM 655 C CA . VAL A 1 84 ? 13.787 -9.025 -17.689 1.00 63.62 84 VAL A CA 1
ATOM 656 C C . VAL A 1 84 ? 15.277 -9.116 -17.342 1.00 63.62 84 VAL A C 1
ATOM 658 O O . VAL A 1 84 ? 15.697 -10.027 -16.632 1.00 63.62 84 VAL A O 1
ATOM 661 N N . ASN A 1 85 ? 16.068 -8.114 -17.736 1.00 66.44 85 ASN A N 1
ATOM 662 C CA . ASN A 1 85 ? 17.506 -8.089 -17.449 1.00 66.44 85 ASN A CA 1
ATOM 663 C C . ASN A 1 85 ? 17.827 -7.828 -15.968 1.00 66.44 85 ASN A C 1
ATOM 665 O O . ASN A 1 85 ? 18.890 -8.205 -15.482 1.00 66.44 85 ASN A O 1
ATOM 669 N N . GLY A 1 86 ? 16.921 -7.164 -15.248 1.00 68.44 86 GLY A N 1
ATOM 670 C CA . GLY A 1 86 ? 17.104 -6.786 -13.851 1.00 68.44 86 GLY A CA 1
ATOM 671 C C . GLY A 1 86 ? 16.679 -7.850 -12.836 1.00 68.44 86 GLY A C 1
ATOM 672 O O . GLY A 1 86 ? 16.925 -7.651 -11.647 1.00 68.44 86 GLY A O 1
ATOM 673 N N . LEU A 1 87 ? 16.039 -8.932 -13.288 1.00 71.69 87 LEU A N 1
ATOM 674 C CA . LEU A 1 87 ? 15.486 -10.011 -12.461 1.00 71.69 87 LEU A CA 1
ATOM 675 C C . LEU A 1 87 ? 16.249 -11.338 -12.595 1.00 71.69 87 LEU A C 1
ATOM 677 O O . LEU A 1 87 ? 15.793 -12.356 -12.088 1.00 71.69 87 LEU A O 1
ATOM 681 N N . SER A 1 88 ? 17.408 -11.361 -13.254 1.00 71.69 88 SER A N 1
ATOM 682 C CA . SER A 1 88 ? 18.155 -12.599 -13.539 1.00 71.69 88 SER A CA 1
ATOM 683 C C . SER A 1 88 ? 18.517 -13.434 -12.299 1.00 71.69 88 SER A C 1
ATOM 685 O O . SER A 1 88 ? 18.666 -14.646 -12.409 1.00 71.69 88 SER A O 1
ATOM 687 N N . ASN A 1 89 ? 18.591 -12.813 -11.116 1.00 78.69 89 ASN A N 1
ATOM 688 C CA . ASN A 1 89 ? 18.868 -13.476 -9.833 1.00 78.69 89 ASN A CA 1
ATOM 689 C C . ASN A 1 89 ? 17.614 -13.702 -8.961 1.00 78.69 89 ASN A C 1
ATOM 691 O O . ASN A 1 89 ? 17.732 -13.936 -7.758 1.00 78.69 89 ASN A O 1
ATOM 695 N N . TYR A 1 90 ? 16.415 -13.564 -9.526 1.00 86.25 90 TYR A N 1
ATOM 696 C CA . TYR A 1 90 ? 15.154 -13.612 -8.792 1.00 86.25 90 TYR A CA 1
ATOM 697 C C . TYR A 1 90 ? 14.436 -14.927 -9.089 1.00 86.25 90 TYR A C 1
ATOM 699 O O . TYR A 1 90 ? 14.286 -15.323 -10.244 1.00 86.25 90 TYR A O 1
ATOM 707 N N . VAL A 1 91 ? 13.930 -15.590 -8.051 1.00 88.25 91 VAL A N 1
ATOM 708 C CA . VAL A 1 91 ? 13.146 -16.821 -8.206 1.00 88.25 91 VAL A CA 1
ATOM 709 C C . VAL A 1 91 ? 11.670 -16.457 -8.256 1.00 88.25 91 VAL A C 1
ATOM 711 O O . VAL A 1 91 ? 11.131 -15.936 -7.281 1.00 88.25 91 VAL A O 1
ATOM 714 N N . ARG A 1 92 ? 10.995 -16.728 -9.378 1.00 89.38 92 ARG A N 1
ATOM 715 C CA . ARG A 1 92 ? 9.546 -16.512 -9.492 1.00 89.38 92 ARG A CA 1
ATOM 716 C C . ARG A 1 92 ? 8.801 -17.545 -8.645 1.00 89.38 92 ARG A C 1
ATOM 718 O O . ARG A 1 92 ? 8.940 -18.741 -8.874 1.00 89.38 92 ARG A O 1
ATOM 725 N N . LEU A 1 93 ? 8.009 -17.070 -7.690 1.00 90.00 93 LEU A N 1
ATOM 726 C CA . LEU A 1 93 ? 7.223 -17.888 -6.764 1.00 90.00 93 LEU A CA 1
ATOM 727 C C . LEU A 1 93 ? 5.777 -18.074 -7.235 1.00 90.00 93 LEU A C 1
ATOM 729 O O . LEU A 1 93 ? 5.206 -19.149 -7.088 1.00 90.00 93 LEU A O 1
ATOM 733 N N . ALA A 1 94 ? 5.188 -17.026 -7.810 1.00 91.12 94 ALA A N 1
ATOM 734 C CA . ALA A 1 94 ? 3.835 -17.046 -8.356 1.00 91.12 94 ALA A CA 1
ATOM 735 C C . ALA A 1 94 ? 3.754 -16.143 -9.591 1.00 91.12 94 ALA A C 1
ATOM 737 O O . ALA A 1 94 ? 4.494 -15.162 -9.695 1.00 91.12 94 ALA A O 1
ATOM 738 N N . ALA A 1 95 ? 2.868 -16.475 -10.530 1.00 92.94 95 ALA A N 1
ATOM 739 C CA . ALA A 1 95 ? 2.721 -15.745 -11.785 1.00 92.94 95 ALA A CA 1
ATOM 740 C C . ALA A 1 95 ? 1.252 -15.429 -12.077 1.00 92.94 95 ALA A C 1
ATOM 742 O O . ALA A 1 95 ? 0.411 -16.326 -12.056 1.00 92.94 95 ALA A O 1
ATOM 743 N N . GLY A 1 96 ? 0.960 -14.163 -12.375 1.00 94.00 96 GLY A N 1
ATOM 744 C CA . GLY A 1 96 ? -0.375 -13.686 -12.725 1.00 94.00 96 GLY A CA 1
ATOM 745 C C . GLY A 1 96 ? -1.426 -13.928 -11.644 1.00 94.00 96 GLY A C 1
ATOM 746 O O . GLY A 1 96 ? -2.534 -14.344 -11.971 1.00 94.00 96 GLY A O 1
ATOM 747 N N . VAL A 1 97 ? -1.082 -13.687 -10.378 1.00 93.62 97 VAL A N 1
ATOM 748 C CA . VAL A 1 97 ? -1.966 -13.926 -9.229 1.00 93.62 97 VAL A CA 1
ATOM 749 C C . VAL A 1 97 ? -2.381 -12.615 -8.565 1.00 93.62 97 VAL A C 1
ATOM 751 O O . VAL A 1 97 ? -1.599 -11.661 -8.565 1.00 93.62 97 VAL A O 1
ATOM 754 N N . PRO A 1 98 ? -3.581 -12.539 -7.969 1.00 94.12 98 PRO A N 1
ATOM 755 C CA . PRO A 1 98 ? -3.896 -11.450 -7.060 1.00 94.12 98 PRO A CA 1
ATOM 756 C C . PRO A 1 98 ? -2.971 -11.513 -5.841 1.00 94.12 98 PRO A C 1
ATOM 758 O O . PRO A 1 98 ? -2.571 -12.593 -5.393 1.00 94.12 98 PRO A O 1
ATOM 761 N N . VAL A 1 99 ? -2.641 -10.339 -5.312 1.00 91.19 99 VAL A N 1
ATOM 762 C CA . VAL A 1 99 ? -1.801 -10.187 -4.125 1.00 91.19 99 VAL A CA 1
ATOM 763 C C . VAL A 1 99 ? -2.579 -9.425 -3.067 1.00 91.19 99 VAL A C 1
ATOM 765 O O . VAL A 1 99 ? -3.126 -8.354 -3.347 1.00 91.19 99 VAL A O 1
ATOM 768 N N . THR A 1 100 ? -2.586 -9.969 -1.854 1.00 90.25 100 THR A N 1
ATOM 769 C CA . THR A 1 100 ? -3.213 -9.354 -0.687 1.00 90.25 100 THR A CA 1
ATOM 770 C C . THR A 1 100 ? -2.155 -9.105 0.381 1.00 90.25 100 THR A C 1
ATOM 772 O O . THR A 1 100 ? -1.466 -10.027 0.809 1.00 90.25 100 THR A O 1
ATOM 775 N N . LEU A 1 101 ? -2.029 -7.858 0.824 1.00 86.62 101 LEU A N 1
ATOM 776 C CA . LEU A 1 101 ? -1.285 -7.478 2.020 1.00 86.62 101 LEU A CA 1
ATOM 777 C C . LEU A 1 101 ? -2.212 -7.615 3.228 1.00 86.62 101 LEU A C 1
ATOM 779 O O . LEU A 1 101 ? -3.282 -7.018 3.260 1.00 86.62 101 LEU A O 1
ATOM 783 N N . LYS A 1 102 ? -1.804 -8.375 4.234 1.00 86.31 102 LYS A N 1
ATOM 784 C CA . LYS A 1 102 ? -2.572 -8.617 5.450 1.00 86.31 102 LYS A CA 1
ATOM 785 C C . LYS A 1 102 ? -1.841 -8.053 6.652 1.00 86.31 102 LYS A C 1
ATOM 787 O O . LYS A 1 102 ? -0.692 -8.413 6.892 1.00 86.31 102 LYS A O 1
ATOM 792 N N . HIS A 1 103 ? -2.531 -7.230 7.429 1.00 82.25 103 HIS A N 1
ATOM 793 C CA . HIS A 1 103 ? -2.092 -6.760 8.737 1.00 82.25 103 HIS A CA 1
ATOM 794 C C . HIS A 1 103 ? -2.922 -7.443 9.818 1.00 82.25 103 HIS A C 1
ATOM 796 O O . HIS A 1 103 ? -4.148 -7.356 9.804 1.00 82.25 103 HIS A O 1
ATOM 802 N N . ALA A 1 104 ? -2.255 -8.137 10.731 1.00 83.94 104 ALA A N 1
ATOM 803 C CA . ALA A 1 104 ? -2.864 -8.751 11.900 1.00 83.94 104 ALA A CA 1
ATOM 804 C C . ALA A 1 104 ? -2.368 -8.048 13.162 1.00 83.94 104 ALA A C 1
ATOM 806 O O . ALA A 1 104 ? -1.178 -7.764 13.284 1.00 83.94 104 ALA A O 1
ATOM 807 N N . HIS A 1 105 ? -3.275 -7.804 14.102 1.00 80.94 105 HIS A N 1
ATOM 808 C CA . HIS A 1 105 ? -2.968 -7.116 15.353 1.00 80.94 105 HIS A CA 1
ATOM 809 C C . HIS A 1 105 ? -3.184 -8.051 16.537 1.00 80.94 105 HIS A C 1
ATOM 811 O O . HIS A 1 105 ? -4.260 -8.628 16.694 1.00 80.94 105 HIS A O 1
ATOM 817 N N . VAL A 1 106 ? -2.173 -8.189 17.385 1.00 84.56 106 VAL A N 1
ATOM 818 C CA . VAL A 1 106 ? -2.210 -8.997 18.607 1.00 84.56 106 VAL A CA 1
ATOM 819 C C . VAL A 1 106 ? -2.055 -8.068 19.799 1.00 84.56 106 VAL A C 1
ATOM 821 O O . VAL A 1 106 ? -1.206 -7.188 19.798 1.00 84.56 106 VAL A O 1
ATOM 824 N N . GLU A 1 107 ? -2.875 -8.226 20.832 1.00 86.00 107 GLU A N 1
ATOM 825 C CA . GLU A 1 107 ? -2.700 -7.435 22.048 1.00 86.00 107 GLU A CA 1
ATOM 826 C C . GLU A 1 107 ? -1.550 -7.975 22.885 1.00 86.00 107 GLU A C 1
ATOM 828 O O . GLU A 1 107 ? -1.550 -9.141 23.272 1.00 86.00 107 GLU A O 1
ATOM 833 N N . THR A 1 108 ? -0.581 -7.109 23.177 1.00 87.38 108 THR A N 1
ATOM 834 C CA . THR A 1 108 ? 0.551 -7.433 24.054 1.00 87.38 108 THR A CA 1
ATOM 835 C C . THR A 1 108 ? 0.387 -6.817 25.438 1.00 87.38 108 THR A C 1
ATOM 837 O O . THR A 1 108 ? 0.879 -7.369 26.419 1.00 87.38 108 THR A O 1
ATOM 840 N N . SER A 1 109 ? -0.334 -5.696 25.549 1.00 85.00 109 SER A N 1
ATOM 841 C CA . SER A 1 109 ? -0.734 -5.110 26.829 1.00 85.00 109 SER A CA 1
ATOM 842 C C . SER A 1 109 ? -1.957 -4.201 26.677 1.00 85.00 109 SER A C 1
ATOM 844 O O . SER A 1 109 ? -2.366 -3.854 25.568 1.00 85.00 109 SER A O 1
ATOM 846 N N . ALA A 1 110 ? -2.489 -3.715 27.803 1.00 82.25 110 ALA A N 1
ATOM 847 C CA . ALA A 1 110 ? -3.592 -2.755 27.811 1.00 82.25 110 ALA A CA 1
ATOM 848 C C . ALA A 1 110 ? -3.314 -1.505 26.951 1.00 82.25 110 ALA A C 1
ATOM 850 O O . ALA A 1 110 ? -4.250 -0.927 26.397 1.00 82.25 110 ALA A O 1
ATOM 851 N N . THR A 1 111 ? -2.046 -1.115 26.792 1.00 80.31 111 THR A N 1
ATOM 852 C CA . THR A 1 111 ? -1.622 0.076 26.046 1.00 80.31 111 THR A CA 1
ATOM 853 C C . THR A 1 111 ? -0.885 -0.242 24.748 1.00 80.31 111 THR A C 1
ATOM 855 O O . THR A 1 111 ? -0.517 0.695 24.043 1.00 80.31 111 THR A O 1
ATOM 858 N N . THR A 1 112 ? -0.681 -1.516 24.393 1.00 80.00 112 THR A N 1
ATOM 859 C CA . THR A 1 112 ? 0.111 -1.896 23.212 1.00 80.00 112 THR A CA 1
ATOM 860 C C . THR A 1 112 ? -0.503 -3.032 22.398 1.00 80.00 112 THR A C 1
ATOM 862 O O . THR A 1 112 ? -1.040 -3.999 22.937 1.00 80.00 112 THR A O 1
ATOM 865 N N . LEU A 1 113 ? -0.381 -2.922 21.078 1.00 81.31 113 LEU A N 1
ATOM 866 C CA . LEU A 1 113 ? -0.641 -3.981 20.107 1.00 81.31 113 LEU A CA 1
ATOM 867 C C . LEU A 1 113 ? 0.680 -4.340 19.424 1.00 81.31 113 LEU A C 1
ATOM 869 O O . LEU A 1 113 ? 1.526 -3.479 19.234 1.00 81.31 113 LEU A O 1
ATOM 873 N N . GLU A 1 114 ? 0.863 -5.584 19.024 1.00 83.94 114 GLU A N 1
ATOM 874 C CA . GLU A 1 114 ? 1.872 -5.977 18.050 1.00 83.94 114 GLU A CA 1
ATOM 875 C C . GLU A 1 114 ? 1.189 -6.156 16.699 1.00 83.94 114 GLU A C 1
ATOM 877 O O . GLU A 1 114 ? 0.156 -6.820 16.589 1.00 83.94 114 GLU A O 1
ATOM 882 N N . ARG A 1 115 ? 1.738 -5.517 15.671 1.00 80.62 115 ARG A N 1
ATOM 883 C CA . ARG A 1 115 ? 1.274 -5.639 14.298 1.00 80.62 115 ARG A CA 1
ATOM 884 C C . ARG A 1 115 ? 2.199 -6.567 13.539 1.00 80.62 115 ARG A C 1
ATOM 886 O O . ARG A 1 115 ? 3.404 -6.345 13.494 1.00 80.62 115 ARG A O 1
ATOM 893 N N . HIS A 1 116 ? 1.605 -7.544 12.871 1.00 81.69 116 HIS A N 1
ATOM 894 C CA . HIS A 1 116 ? 2.273 -8.443 11.944 1.00 81.69 116 HIS A CA 1
ATOM 895 C C . HIS A 1 116 ? 1.756 -8.181 10.535 1.00 81.69 116 HIS A C 1
ATOM 897 O O . HIS A 1 116 ? 0.546 -8.215 10.300 1.00 81.69 116 HIS A O 1
ATOM 903 N N . ALA A 1 117 ? 2.661 -7.937 9.593 1.00 81.00 117 ALA A N 1
ATOM 904 C CA . ALA A 1 117 ? 2.319 -7.769 8.190 1.00 81.00 117 ALA A CA 1
ATOM 905 C C . ALA A 1 117 ? 2.770 -8.994 7.387 1.00 81.00 117 ALA A C 1
ATOM 907 O O . ALA A 1 117 ? 3.858 -9.524 7.582 1.00 81.00 117 ALA A O 1
ATOM 908 N N . SER A 1 118 ? 1.924 -9.448 6.470 1.00 85.12 118 SER A N 1
ATOM 909 C CA . SER A 1 118 ? 2.200 -10.592 5.601 1.00 85.12 118 SER A CA 1
ATOM 910 C C . SER A 1 118 ? 1.597 -10.374 4.221 1.00 85.12 118 SER A C 1
ATOM 912 O O . SER A 1 118 ? 0.680 -9.572 4.058 1.00 85.12 118 SER A O 1
ATOM 914 N N . ILE A 1 119 ? 2.090 -11.087 3.216 1.00 86.88 119 ILE A N 1
ATOM 915 C CA . ILE A 1 119 ? 1.439 -11.168 1.907 1.00 86.88 119 ILE A CA 1
ATOM 916 C C . ILE A 1 119 ? 0.879 -12.554 1.712 1.00 86.88 119 ILE A C 1
ATOM 918 O O . ILE A 1 119 ? 1.571 -13.538 1.966 1.00 86.88 119 ILE A O 1
ATOM 922 N N . THR A 1 120 ? -0.307 -12.622 1.126 1.00 89.50 120 THR A N 1
ATOM 923 C CA . THR A 1 120 ? -0.788 -13.821 0.456 1.00 89.50 120 THR A CA 1
ATOM 924 C C . THR A 1 120 ? -0.790 -13.625 -1.058 1.00 89.50 120 THR A C 1
ATOM 926 O O . THR A 1 120 ? -1.220 -12.599 -1.590 1.00 89.50 120 THR A O 1
ATOM 929 N N . ALA A 1 121 ? -0.252 -14.619 -1.760 1.00 88.31 121 ALA A N 1
ATOM 930 C CA . ALA A 1 121 ? -0.243 -14.688 -3.213 1.00 88.31 121 ALA A CA 1
ATOM 931 C C . ALA A 1 121 ? -0.419 -16.153 -3.623 1.00 88.31 121 ALA A C 1
ATOM 933 O O . ALA A 1 121 ? 0.467 -16.981 -3.398 1.00 88.31 121 ALA A O 1
ATOM 934 N N . SER A 1 122 ? -1.568 -16.489 -4.218 1.00 84.25 122 SER A N 1
ATOM 935 C CA . SER A 1 122 ? -1.983 -17.890 -4.401 1.00 84.25 122 SER A CA 1
ATOM 936 C C . SER A 1 122 ? -2.011 -18.645 -3.056 1.00 84.25 122 SER A C 1
ATOM 938 O O . SER A 1 122 ? -2.538 -18.128 -2.075 1.00 84.25 122 SER A O 1
ATOM 940 N N . SER A 1 123 ? -1.445 -19.853 -2.990 1.00 79.62 123 SER A N 1
ATOM 941 C CA . SER A 1 123 ? -1.304 -20.663 -1.775 1.00 79.62 123 SER A CA 1
ATOM 942 C C . SER A 1 123 ? -0.109 -20.279 -0.895 1.00 79.62 123 SER A C 1
ATOM 944 O O . SER A 1 123 ? 0.128 -20.935 0.117 1.00 79.62 123 SER A O 1
ATOM 946 N N . TYR A 1 124 ? 0.678 -19.270 -1.280 1.00 80.44 124 TYR A N 1
ATOM 947 C CA . TYR A 1 124 ? 1.846 -18.846 -0.515 1.00 80.44 124 TYR A CA 1
ATOM 948 C C . TYR A 1 124 ? 1.498 -17.705 0.434 1.00 80.44 124 TYR A C 1
ATOM 950 O O . TYR A 1 124 ? 0.810 -16.754 0.059 1.00 80.44 124 TYR A O 1
ATOM 958 N N . MET A 1 125 ? 2.034 -17.795 1.648 1.00 83.31 125 MET A N 1
ATOM 959 C CA . MET A 1 125 ? 2.015 -16.737 2.647 1.00 83.31 125 MET A CA 1
ATOM 960 C C . MET A 1 125 ? 3.457 -16.372 2.991 1.00 83.31 125 MET A C 1
ATOM 962 O O . MET A 1 125 ? 4.274 -17.255 3.246 1.00 83.31 125 MET A O 1
ATOM 966 N N . PHE A 1 126 ? 3.765 -15.079 2.955 1.00 81.19 126 PHE A N 1
ATOM 967 C CA . PHE A 1 126 ? 5.095 -14.532 3.215 1.00 81.19 126 PHE A CA 1
ATOM 968 C C . PHE A 1 126 ? 5.018 -13.563 4.390 1.00 81.19 126 PHE A C 1
ATOM 970 O O . PHE A 1 126 ? 4.248 -12.606 4.332 1.00 81.19 126 PHE A O 1
ATOM 977 N N . ASP A 1 127 ? 5.808 -13.793 5.434 1.00 71.31 127 ASP A N 1
ATOM 978 C CA . ASP A 1 127 ? 5.718 -13.104 6.728 1.00 71.31 127 ASP A CA 1
ATOM 979 C C . ASP A 1 127 ? 7.036 -12.453 7.194 1.00 71.31 127 ASP A C 1
ATOM 981 O O . ASP A 1 127 ? 7.062 -11.824 8.247 1.00 71.31 127 ASP A O 1
ATOM 985 N N . ALA A 1 128 ? 8.124 -12.530 6.416 1.00 59.22 128 ALA A N 1
ATOM 986 C CA . ALA A 1 128 ? 9.436 -12.050 6.860 1.00 59.22 128 ALA A CA 1
ATOM 987 C C . ALA A 1 128 ? 10.161 -11.157 5.839 1.00 59.22 128 ALA A C 1
ATOM 989 O O . ALA A 1 128 ? 10.260 -11.480 4.654 1.00 59.22 128 ALA A O 1
ATOM 990 N N . GLY A 1 129 ? 10.726 -10.051 6.337 1.00 72.12 129 GLY A N 1
ATOM 991 C CA . GLY A 1 129 ? 11.675 -9.198 5.623 1.00 72.12 129 GLY A CA 1
ATOM 992 C C . GLY A 1 129 ? 11.063 -7.917 5.061 1.00 72.12 129 GLY A C 1
ATOM 993 O O . GLY A 1 129 ? 10.590 -7.054 5.798 1.00 72.12 129 GLY A O 1
ATOM 994 N N . LYS A 1 130 ? 11.153 -7.744 3.742 1.00 78.75 130 LYS A N 1
ATOM 995 C CA . LYS A 1 130 ? 10.694 -6.537 3.042 1.00 78.75 130 LYS A CA 1
ATOM 996 C C . LYS A 1 130 ? 9.898 -6.907 1.808 1.00 78.75 130 LYS A C 1
ATOM 998 O O . LYS A 1 130 ? 10.311 -7.753 1.019 1.00 78.75 130 LYS A O 1
ATOM 1003 N N . ILE A 1 131 ? 8.810 -6.192 1.592 1.00 80.88 131 ILE A N 1
ATOM 1004 C CA . ILE A 1 131 ? 8.018 -6.258 0.374 1.00 80.88 131 ILE A CA 1
ATOM 1005 C C . ILE A 1 131 ? 8.392 -5.071 -0.487 1.00 80.88 131 ILE A C 1
ATOM 1007 O O . ILE A 1 131 ? 8.403 -3.935 -0.020 1.00 80.88 131 ILE A O 1
ATOM 1011 N N . ARG A 1 132 ? 8.647 -5.319 -1.764 1.00 84.25 132 ARG A N 1
ATOM 1012 C CA . ARG A 1 132 ? 8.936 -4.294 -2.759 1.00 84.25 132 ARG A CA 1
ATOM 1013 C C . ARG A 1 132 ? 7.950 -4.427 -3.907 1.00 84.25 132 ARG A C 1
ATOM 1015 O O . ARG A 1 132 ? 8.109 -5.277 -4.779 1.00 84.25 132 ARG A O 1
ATOM 1022 N N . VAL A 1 133 ? 6.928 -3.578 -3.912 1.00 86.50 133 VAL A N 1
ATOM 1023 C CA . VAL A 1 133 ? 6.019 -3.445 -5.049 1.00 86.50 133 VAL A CA 1
ATOM 1024 C C . VAL A 1 133 ? 6.665 -2.514 -6.056 1.00 86.50 133 VAL A C 1
ATOM 1026 O O . VAL A 1 133 ? 6.871 -1.330 -5.788 1.00 86.50 133 VAL A O 1
ATOM 1029 N N . LEU A 1 134 ? 7.023 -3.046 -7.214 1.00 86.25 134 LEU A N 1
ATOM 1030 C CA . LEU A 1 134 ? 7.637 -2.251 -8.256 1.00 86.25 134 LEU A CA 1
ATOM 1031 C C . LEU A 1 134 ? 6.563 -1.503 -9.045 1.00 86.25 134 LEU A C 1
ATOM 1033 O O . LEU A 1 134 ? 5.649 -2.108 -9.599 1.00 86.25 134 LEU A O 1
ATOM 1037 N N . LEU A 1 135 ? 6.703 -0.182 -9.127 1.00 83.56 135 LEU A N 1
ATOM 1038 C CA . LEU A 1 135 ? 5.785 0.658 -9.888 1.00 83.56 135 LEU A CA 1
ATOM 1039 C C . LEU A 1 135 ? 6.283 0.909 -11.301 1.00 83.56 135 LEU A C 1
ATOM 1041 O O . LEU A 1 135 ? 5.486 0.958 -12.234 1.00 83.56 135 LEU A O 1
ATOM 1045 N N . PHE A 1 136 ? 7.587 1.143 -11.446 1.00 80.81 136 PHE A N 1
ATOM 1046 C CA . PHE A 1 136 ? 8.178 1.517 -12.719 1.00 80.81 136 PHE A CA 1
ATOM 1047 C C . PHE A 1 136 ? 9.680 1.236 -12.733 1.00 80.81 136 PHE A C 1
ATOM 1049 O O . PHE A 1 136 ? 10.371 1.449 -11.734 1.00 80.81 136 PHE A O 1
ATOM 1056 N N . ARG A 1 137 ? 10.195 0.801 -13.886 1.00 80.25 137 ARG A N 1
ATOM 1057 C CA . ARG A 1 137 ? 11.631 0.675 -14.136 1.00 80.25 137 ARG A CA 1
ATOM 1058 C C . ARG A 1 137 ? 11.960 0.987 -15.590 1.00 80.25 137 ARG A C 1
ATOM 1060 O O . ARG A 1 137 ? 11.265 0.535 -16.501 1.00 80.25 137 ARG A O 1
ATOM 1067 N N . ASN A 1 138 ? 13.044 1.724 -15.792 1.00 77.31 138 ASN A N 1
ATOM 1068 C CA . ASN A 1 138 ? 13.693 1.918 -17.085 1.00 77.31 138 ASN A CA 1
ATOM 1069 C C . ASN A 1 138 ? 15.228 1.820 -16.917 1.00 77.31 138 ASN A C 1
ATOM 1071 O O . ASN A 1 138 ? 15.710 1.348 -15.886 1.00 77.31 138 ASN A O 1
ATOM 1075 N N . ALA A 1 139 ? 15.995 2.265 -17.917 1.00 75.12 139 ALA A N 1
ATOM 1076 C CA . ALA A 1 139 ? 17.461 2.244 -17.888 1.00 75.12 139 ALA A CA 1
ATOM 1077 C C . ALA A 1 139 ? 18.094 3.006 -16.708 1.00 75.12 139 ALA A C 1
ATOM 1079 O O . ALA A 1 139 ? 19.180 2.645 -16.265 1.00 75.12 139 ALA A O 1
ATOM 1080 N N . THR A 1 140 ? 17.457 4.076 -16.232 1.00 73.44 140 THR A N 1
ATOM 1081 C CA . THR A 1 140 ? 18.051 5.045 -15.295 1.00 73.44 140 THR A CA 1
ATOM 1082 C C . THR A 1 140 ? 17.284 5.178 -13.984 1.00 73.44 140 THR A C 1
ATOM 1084 O O . THR A 1 140 ? 17.792 5.768 -13.034 1.00 73.44 140 THR A O 1
ATOM 1087 N N . LEU A 1 141 ? 16.070 4.635 -13.907 1.00 75.12 141 LEU A N 1
ATOM 1088 C CA . LEU A 1 141 ? 15.148 4.840 -12.801 1.00 75.12 141 LEU A CA 1
ATOM 1089 C C . LEU A 1 141 ? 14.485 3.524 -12.403 1.00 75.12 141 LEU A C 1
ATOM 1091 O O . LEU A 1 141 ? 13.978 2.788 -13.246 1.00 75.12 141 LEU A O 1
ATOM 1095 N N . THR A 1 142 ? 14.453 3.254 -11.100 1.00 79.00 142 THR A N 1
ATOM 1096 C CA . THR A 1 142 ? 13.694 2.155 -10.490 1.00 79.00 142 THR A CA 1
ATOM 1097 C C . THR A 1 142 ? 12.869 2.731 -9.351 1.00 79.00 142 THR A C 1
ATOM 1099 O O . THR A 1 142 ? 13.423 3.370 -8.458 1.00 79.00 142 THR A O 1
ATOM 1102 N N . ILE A 1 143 ? 11.556 2.518 -9.393 1.00 76.50 143 ILE A N 1
ATOM 1103 C CA . ILE A 1 143 ? 10.599 3.083 -8.440 1.00 76.50 143 ILE A CA 1
ATOM 1104 C C . ILE A 1 143 ? 9.852 1.957 -7.760 1.00 76.50 143 ILE A C 1
ATOM 1106 O O . ILE A 1 143 ? 9.148 1.179 -8.408 1.00 76.50 143 ILE A O 1
ATOM 1110 N N . ILE A 1 144 ? 9.990 1.908 -6.442 1.00 79.25 144 ILE A N 1
ATOM 1111 C CA . ILE A 1 144 ? 9.445 0.855 -5.602 1.00 79.25 144 ILE A CA 1
ATOM 1112 C C . ILE A 1 144 ? 8.642 1.491 -4.473 1.00 79.25 144 ILE A C 1
ATOM 1114 O O . ILE A 1 144 ? 9.086 2.432 -3.818 1.00 79.25 144 ILE A O 1
ATOM 1118 N N . SER A 1 145 ? 7.476 0.917 -4.219 1.00 78.44 145 SER A N 1
ATOM 1119 C CA . SER A 1 145 ? 6.740 1.063 -2.975 1.00 78.44 145 SER A CA 1
ATOM 1120 C C . SER A 1 145 ? 7.191 -0.078 -2.051 1.00 78.44 145 SER A C 1
ATOM 1122 O O . SER A 1 145 ? 6.983 -1.248 -2.363 1.00 78.44 145 SER A O 1
ATOM 1124 N N . ALA A 1 146 ? 7.898 0.244 -0.963 1.00 76.06 146 ALA A N 1
ATOM 1125 C CA . ALA A 1 146 ? 8.390 -0.724 0.009 1.00 76.06 146 ALA A CA 1
ATOM 1126 C C . ALA A 1 146 ? 7.493 -0.811 1.258 1.00 76.06 146 ALA A C 1
ATOM 1128 O O . ALA A 1 146 ? 7.353 0.170 1.983 1.00 76.06 146 ALA A O 1
ATOM 1129 N N . VAL A 1 147 ? 6.941 -1.994 1.536 1.00 73.75 147 VAL A N 1
ATOM 1130 C CA . VAL A 1 147 ? 6.240 -2.301 2.796 1.00 73.75 147 VAL A CA 1
ATOM 1131 C C . VAL A 1 147 ? 7.172 -3.152 3.655 1.00 73.75 147 VAL A C 1
ATOM 1133 O O . VAL A 1 147 ? 7.717 -4.147 3.176 1.00 73.75 147 VAL A O 1
ATOM 1136 N N . ASN A 1 148 ? 7.383 -2.778 4.914 1.00 72.44 148 ASN A N 1
ATOM 1137 C CA . ASN A 1 148 ? 8.125 -3.626 5.845 1.00 72.44 148 ASN A CA 1
ATOM 1138 C C . ASN A 1 148 ? 7.174 -4.674 6.443 1.00 72.44 148 ASN A C 1
ATOM 1140 O O . ASN A 1 148 ? 6.094 -4.307 6.897 1.00 72.44 148 ASN A O 1
ATOM 1144 N N . THR A 1 149 ? 7.556 -5.955 6.438 1.00 71.12 149 THR A N 1
ATOM 1145 C CA . THR A 1 149 ? 6.750 -7.029 7.062 1.00 71.12 149 THR A CA 1
ATOM 1146 C C . THR A 1 149 ? 7.209 -7.405 8.457 1.00 71.12 149 THR A C 1
ATOM 1148 O O . THR A 1 149 ? 6.540 -8.178 9.134 1.00 71.12 149 THR A O 1
ATOM 1151 N N . THR A 1 150 ? 8.333 -6.848 8.907 1.00 72.69 150 THR A N 1
ATOM 1152 C CA . THR A 1 150 ? 8.821 -7.049 10.274 1.00 72.69 150 THR A CA 1
ATOM 1153 C C . THR A 1 150 ? 7.765 -6.579 11.271 1.00 72.69 150 THR A C 1
ATOM 1155 O O . THR A 1 150 ? 7.227 -5.492 11.085 1.00 72.69 150 THR A O 1
ATOM 1158 N N . SER A 1 151 ? 7.489 -7.347 12.326 1.00 76.81 151 SER A N 1
ATOM 1159 C CA . SER A 1 151 ? 6.523 -6.931 13.346 1.00 76.81 151 SER A CA 1
ATOM 1160 C C . SER A 1 151 ? 6.911 -5.596 13.991 1.00 76.81 151 SER A C 1
ATOM 1162 O O . SER A 1 151 ? 8.095 -5.345 14.232 1.00 76.81 151 SER A O 1
ATOM 1164 N N . ASP A 1 152 ? 5.927 -4.758 14.314 1.00 73.88 152 ASP A N 1
ATOM 1165 C CA . ASP A 1 152 ? 6.124 -3.564 15.140 1.00 73.88 152 ASP A CA 1
ATOM 1166 C C . ASP A 1 152 ? 5.124 -3.446 16.281 1.00 73.88 152 ASP A C 1
ATOM 1168 O O . ASP A 1 152 ? 3.995 -3.927 16.220 1.00 73.88 152 ASP A O 1
ATOM 1172 N N . SER A 1 153 ? 5.561 -2.757 17.334 1.00 77.12 153 SER A N 1
ATOM 1173 C CA . SER A 1 153 ? 4.722 -2.420 18.476 1.00 77.12 153 SER A CA 1
ATOM 1174 C C . SER A 1 153 ? 3.967 -1.122 18.213 1.00 77.12 153 SER A C 1
ATOM 1176 O O . SER A 1 153 ? 4.574 -0.077 17.962 1.00 77.12 153 SER A O 1
ATOM 1178 N N . LEU A 1 154 ? 2.643 -1.190 18.312 1.00 75.62 154 LEU A N 1
ATOM 1179 C CA . LEU A 1 154 ? 1.746 -0.053 18.284 1.00 75.62 154 LEU A CA 1
ATOM 1180 C C . LEU A 1 154 ? 1.344 0.356 19.696 1.00 75.62 154 LEU A C 1
ATOM 1182 O O . LEU A 1 154 ? 0.722 -0.416 20.421 1.00 75.62 154 LEU A O 1
ATOM 1186 N N . VAL A 1 155 ? 1.644 1.592 20.085 1.00 75.38 155 VAL A N 1
ATOM 1187 C CA . VAL A 1 155 ? 1.209 2.145 21.373 1.00 75.38 155 VAL A CA 1
ATOM 1188 C C . VAL A 1 155 ? -0.159 2.791 21.186 1.00 75.38 155 VAL A C 1
ATOM 1190 O O . VAL A 1 155 ? -0.273 3.767 20.456 1.00 75.38 155 VAL A O 1
ATOM 1193 N N . LYS A 1 156 ? -1.186 2.292 21.882 1.00 74.69 156 LYS A N 1
ATOM 1194 C CA . LYS A 1 156 ? -2.595 2.716 21.759 1.00 74.69 156 LYS A CA 1
ATOM 1195 C C . LYS A 1 156 ? -2.866 4.175 22.160 1.00 74.69 156 LYS A C 1
ATOM 1197 O O . LYS A 1 156 ? -3.975 4.661 22.008 1.00 74.69 156 LYS A O 1
ATOM 1202 N N . SER A 1 157 ? -1.894 4.865 22.745 1.00 67.44 157 SER A N 1
ATOM 1203 C CA . SER A 1 157 ? -1.987 6.289 23.093 1.00 67.44 157 SER A CA 1
ATOM 1204 C C . SER A 1 157 ? -1.086 7.170 22.227 1.00 67.44 157 SER A C 1
ATOM 1206 O O . SER A 1 157 ? -0.989 8.370 22.468 1.00 67.44 157 SER A O 1
ATOM 1208 N N . SER A 1 158 ? -0.372 6.585 21.264 1.00 59.28 158 SER A N 1
ATOM 1209 C CA . SER A 1 158 ? 0.566 7.284 20.392 1.00 59.28 158 SER A CA 1
ATOM 1210 C C . SER A 1 158 ? 0.208 7.024 18.939 1.00 59.28 158 SER A C 1
ATOM 1212 O O . SER A 1 158 ? 0.062 5.884 18.510 1.00 59.28 158 SER A O 1
ATOM 1214 N N . PHE A 1 159 ? 0.147 8.099 18.162 1.00 53.78 159 PHE A N 1
ATOM 1215 C CA . PHE A 1 159 ? -0.045 8.059 16.709 1.00 53.78 159 PHE A CA 1
ATOM 1216 C C . PHE A 1 159 ? 1.128 7.437 15.952 1.00 53.78 159 PHE A C 1
ATOM 1218 O O . PHE A 1 159 ? 1.034 7.202 14.753 1.00 53.78 159 PHE A O 1
ATOM 1225 N N . ILE A 1 160 ? 2.262 7.251 16.631 1.00 51.22 160 ILE A N 1
ATOM 1226 C CA . ILE A 1 160 ? 3.548 6.987 15.999 1.00 51.22 160 ILE A CA 1
ATOM 1227 C C . ILE A 1 160 ? 4.069 5.650 16.492 1.00 51.22 160 ILE A C 1
ATOM 1229 O O . ILE A 1 160 ? 4.356 5.477 17.680 1.00 51.22 160 ILE A O 1
ATOM 1233 N N . THR A 1 161 ? 4.231 4.730 15.549 1.00 44.78 161 THR A N 1
ATOM 1234 C CA . THR A 1 161 ? 4.868 3.436 15.759 1.00 44.78 161 THR A CA 1
ATOM 1235 C C . THR A 1 161 ? 6.064 3.401 14.818 1.00 44.78 161 THR A C 1
ATOM 1237 O O . THR A 1 161 ? 5.955 3.549 13.600 1.00 44.78 161 THR A O 1
ATOM 1240 N N . ALA A 1 162 ? 7.262 3.356 15.393 1.00 41.62 162 ALA A N 1
ATOM 1241 C CA . ALA A 1 162 ? 8.482 3.182 14.615 1.00 41.62 162 ALA A CA 1
ATOM 1242 C C . ALA A 1 162 ? 8.439 1.829 13.870 1.00 41.62 162 ALA A C 1
ATOM 1244 O O . ALA A 1 162 ? 7.849 0.892 14.390 1.00 41.62 162 ALA A O 1
ATOM 1245 N N . PRO A 1 163 ? 9.180 1.609 12.771 1.00 48.12 163 PRO A N 1
ATOM 1246 C CA . PRO A 1 163 ? 9.400 2.409 11.579 1.00 48.12 163 PRO A CA 1
ATOM 1247 C C . PRO A 1 163 ? 8.804 1.693 10.343 1.00 48.12 163 PRO A C 1
ATOM 1249 O O . PRO A 1 163 ? 9.544 1.359 9.424 1.00 48.12 163 PRO A O 1
ATOM 1252 N N . ASN A 1 164 ? 7.509 1.368 10.323 1.00 50.59 164 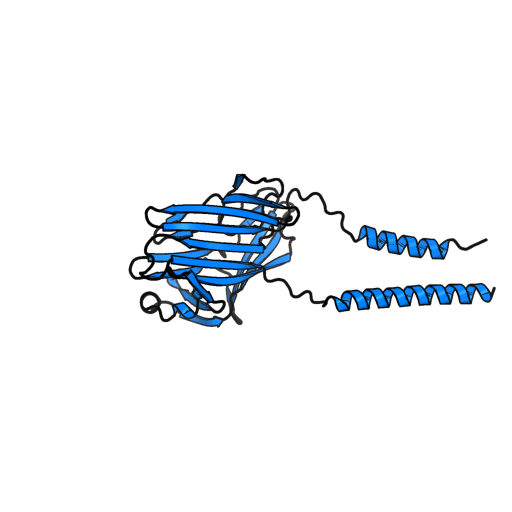ASN A N 1
ATOM 1253 C CA . ASN A 1 164 ? 7.020 0.318 9.409 1.00 50.59 164 ASN A CA 1
ATOM 1254 C C . ASN A 1 164 ? 6.233 0.759 8.174 1.00 50.59 164 ASN A C 1
ATOM 1256 O O . ASN A 1 164 ? 5.800 -0.083 7.391 1.00 50.59 164 ASN A O 1
ATOM 1260 N N . GLY A 1 165 ? 6.135 2.060 7.907 1.00 56.09 165 GLY A N 1
ATOM 1261 C CA . GLY A 1 165 ? 5.754 2.531 6.575 1.00 56.09 165 GLY A CA 1
ATOM 1262 C C . GLY A 1 165 ? 4.347 2.124 6.113 1.00 56.09 165 GLY A C 1
ATOM 1263 O O . GLY A 1 165 ? 4.084 2.140 4.920 1.00 56.09 165 GLY A O 1
ATOM 1264 N N . PHE A 1 166 ? 3.421 1.797 7.011 1.00 63.97 166 PHE A N 1
ATOM 1265 C CA . PHE A 1 166 ? 2.001 1.732 6.675 1.00 63.97 166 PHE A CA 1
ATOM 1266 C C . PHE A 1 166 ? 1.187 2.324 7.819 1.00 63.97 166 PHE A C 1
ATOM 1268 O O . PHE A 1 166 ? 1.310 1.907 8.973 1.00 63.97 166 PHE A O 1
ATOM 1275 N N . VAL A 1 167 ? 0.376 3.322 7.482 1.00 66.12 167 VAL A N 1
ATOM 1276 C CA . VAL A 1 167 ? -0.545 3.966 8.417 1.00 66.12 167 VAL A CA 1
ATOM 1277 C C . VAL A 1 167 ? -1.776 3.078 8.496 1.00 66.12 167 VAL A C 1
ATOM 1279 O O . VAL A 1 167 ? -2.351 2.759 7.467 1.00 66.12 167 VAL A O 1
ATOM 1282 N N . ASP A 1 168 ? -2.160 2.634 9.682 1.00 61.50 168 ASP A N 1
ATOM 1283 C CA . ASP A 1 168 ? -3.349 1.796 9.892 1.00 61.50 168 ASP A CA 1
ATOM 1284 C C . ASP A 1 168 ? -4.349 2.397 10.889 1.00 61.50 168 ASP A C 1
ATOM 1286 O O . ASP A 1 168 ? -5.412 1.814 11.100 1.00 61.50 168 ASP A O 1
ATOM 1290 N N . HIS A 1 169 ? -4.013 3.549 11.473 1.00 65.94 169 HIS A N 1
ATOM 1291 C CA . HIS A 1 169 ? -4.861 4.351 12.345 1.00 65.94 169 HIS A CA 1
ATOM 1292 C C . HIS A 1 169 ? -4.470 5.838 12.244 1.00 65.94 169 HIS A C 1
ATOM 1294 O O . HIS A 1 169 ? -3.326 6.175 11.924 1.00 65.94 169 HIS A O 1
ATOM 1300 N N . VAL A 1 170 ? -5.403 6.742 12.551 1.00 68.62 170 VAL A N 1
ATOM 1301 C CA . VAL A 1 170 ? -5.141 8.182 12.705 1.00 68.62 170 VAL A CA 1
ATOM 1302 C C . VAL A 1 170 ? -5.935 8.734 13.880 1.00 68.62 170 VAL A C 1
ATOM 1304 O O . VAL A 1 170 ? -7.024 8.257 14.201 1.00 68.62 170 VAL A O 1
ATOM 1307 N N . ASP A 1 171 ? -5.388 9.766 14.513 1.00 69.81 171 ASP A N 1
ATOM 1308 C CA . ASP A 1 171 ? -6.123 10.598 15.457 1.00 69.81 171 ASP A CA 1
ATOM 1309 C C . ASP A 1 171 ? -7.384 11.178 14.807 1.00 69.81 171 ASP A C 1
ATOM 1311 O O . ASP A 1 171 ? -7.322 11.995 13.882 1.00 69.81 171 ASP A O 1
ATOM 1315 N N . CYS A 1 172 ? -8.542 10.799 15.328 1.00 68.56 172 CYS A N 1
ATOM 1316 C CA . CYS A 1 172 ? -9.814 11.275 14.809 1.00 68.56 172 CYS A CA 1
ATOM 1317 C C . CYS A 1 172 ? -10.145 12.693 15.300 1.00 68.56 172 CYS A C 1
ATOM 1319 O O . CYS A 1 172 ? -11.102 13.295 14.817 1.00 68.56 172 CYS A O 1
ATOM 1321 N N . THR A 1 173 ? -9.350 13.274 16.206 1.00 71.94 173 THR A N 1
ATOM 1322 C CA . THR A 1 173 ? -9.469 14.680 16.631 1.00 71.94 173 THR A CA 1
ATOM 1323 C C . THR A 1 173 ? -8.784 15.656 15.676 1.00 71.94 173 THR A C 1
ATOM 1325 O O . THR A 1 173 ? -9.111 16.843 15.681 1.00 71.94 173 THR A O 1
ATOM 1328 N N . LYS A 1 174 ? -7.906 15.167 14.794 1.00 76.69 174 LYS A N 1
ATOM 1329 C CA . LYS A 1 174 ? -7.189 16.008 13.830 1.00 76.69 174 LYS A CA 1
ATOM 1330 C C . LYS A 1 174 ? -8.134 16.608 12.797 1.00 76.69 174 LYS A C 1
ATOM 1332 O O . LYS A 1 174 ? -9.152 16.011 12.431 1.00 76.69 174 LYS A O 1
ATOM 1337 N N . ASN A 1 175 ? -7.787 17.792 12.323 1.00 84.06 175 ASN A N 1
ATOM 1338 C CA . ASN A 1 175 ? -8.563 18.606 11.401 1.00 84.06 175 ASN A CA 1
ATOM 1339 C C . ASN A 1 175 ? -7.825 18.798 10.072 1.00 84.06 175 ASN A C 1
ATOM 1341 O O . ASN A 1 175 ? -6.615 18.582 9.999 1.00 84.06 175 ASN A O 1
ATOM 1345 N N . PRO A 1 176 ? -8.529 19.215 9.004 1.00 89.00 176 PRO A N 1
ATOM 1346 C CA . PRO A 1 176 ? -7.877 19.615 7.762 1.00 89.00 176 PRO A CA 1
ATOM 1347 C C . PRO A 1 176 ? -6.753 20.632 8.009 1.00 89.00 176 PRO A C 1
ATOM 1349 O O . PRO A 1 176 ? -6.949 21.619 8.714 1.00 89.00 176 PRO A O 1
ATOM 1352 N N . GLY A 1 177 ? -5.579 20.378 7.430 1.00 85.44 177 GLY A N 1
ATOM 1353 C CA . GLY A 1 177 ? -4.347 21.138 7.653 1.00 85.44 177 GLY A CA 1
ATOM 1354 C C . GLY A 1 177 ? -3.416 20.541 8.713 1.00 85.44 177 GLY A C 1
ATOM 1355 O O . GLY A 1 177 ? -2.217 20.820 8.675 1.00 85.44 177 GLY A O 1
ATOM 1356 N N . ASP A 1 178 ? -3.916 19.676 9.599 1.00 84.12 178 ASP A N 1
ATOM 1357 C CA . ASP A 1 178 ? -3.071 19.038 10.604 1.00 84.12 178 ASP A CA 1
ATOM 1358 C C . ASP A 1 178 ? -2.076 18.070 9.962 1.00 84.12 178 ASP A C 1
ATOM 1360 O O . ASP A 1 178 ? -2.402 17.305 9.046 1.00 84.12 178 ASP A O 1
ATOM 1364 N N . ILE A 1 179 ? -0.850 18.105 10.483 1.00 78.69 179 ILE A N 1
ATOM 1365 C CA . ILE A 1 179 ? 0.268 17.284 10.028 1.00 78.69 179 ILE A CA 1
ATOM 1366 C C . ILE A 1 179 ? 0.446 16.093 10.966 1.00 78.69 179 ILE A C 1
ATOM 1368 O O . ILE A 1 179 ? 0.377 16.221 12.191 1.00 78.69 179 ILE A O 1
ATOM 1372 N N . PHE A 1 180 ? 0.737 14.939 10.381 1.00 72.00 180 PHE A N 1
ATOM 1373 C CA . PHE A 1 180 ? 1.131 13.734 11.095 1.00 72.00 180 PHE A CA 1
ATOM 1374 C C . PHE A 1 180 ? 2.173 12.945 10.296 1.00 72.00 180 PHE A C 1
ATOM 1376 O O . PHE A 1 180 ? 2.297 13.083 9.078 1.00 72.00 180 PHE A O 1
ATOM 1383 N N . MET A 1 181 ? 2.970 12.144 11.002 1.00 63.09 181 MET A N 1
ATOM 1384 C CA . MET A 1 181 ? 4.072 11.366 10.432 1.00 63.09 181 MET A CA 1
ATOM 1385 C C . MET A 1 181 ? 3.785 9.867 10.504 1.00 63.09 181 MET A C 1
ATOM 1387 O O . MET A 1 181 ? 3.582 9.341 11.589 1.00 63.09 181 MET A O 1
ATOM 1391 N N . ASP A 1 182 ? 3.753 9.201 9.348 1.00 55.50 182 ASP A N 1
ATOM 1392 C CA . ASP A 1 182 ? 4.807 8.313 8.811 1.00 55.50 182 ASP A CA 1
ATOM 1393 C C . ASP A 1 182 ? 4.217 7.572 7.604 1.00 55.50 182 ASP A C 1
ATOM 1395 O O . ASP A 1 182 ? 3.988 6.360 7.585 1.00 55.50 182 ASP A O 1
ATOM 1399 N N . ALA A 1 183 ? 3.885 8.350 6.574 1.00 47.00 183 ALA A N 1
ATOM 1400 C CA . ALA A 1 183 ? 3.227 7.821 5.401 1.00 47.00 183 ALA A CA 1
ATOM 1401 C C . ALA A 1 183 ? 4.261 7.146 4.505 1.00 47.00 183 ALA A C 1
ATOM 1403 O O . ALA A 1 183 ? 4.782 7.751 3.579 1.00 47.00 183 ALA A O 1
ATOM 1404 N N . PHE A 1 184 ? 4.506 5.872 4.781 1.00 50.34 184 PHE A N 1
ATOM 1405 C CA . PHE A 1 184 ? 5.186 4.962 3.878 1.00 50.34 184 PHE A CA 1
ATOM 1406 C C . PHE A 1 184 ? 6.679 5.223 3.641 1.00 50.34 184 PHE A C 1
ATOM 1408 O O . PHE A 1 184 ? 7.150 6.336 3.418 1.00 50.34 184 PHE A O 1
ATOM 1415 N N . GLN A 1 185 ? 7.456 4.143 3.668 1.00 56.09 185 GLN A N 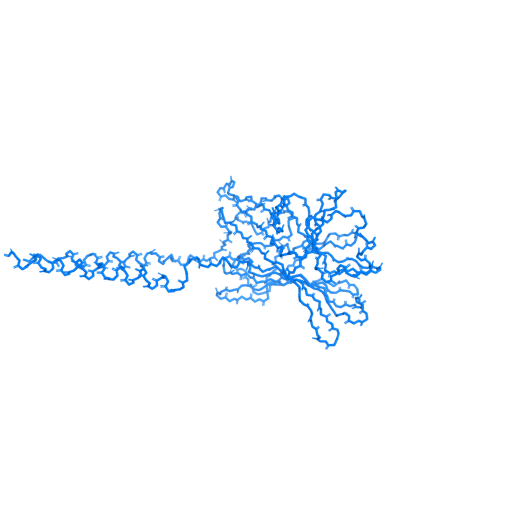1
ATOM 1416 C CA . GLN A 1 185 ? 8.867 4.191 3.327 1.00 56.09 185 GLN A CA 1
ATOM 1417 C C . GLN A 1 185 ? 9.009 4.206 1.803 1.00 56.09 185 GLN A C 1
ATOM 1419 O O . GLN A 1 185 ? 8.942 3.176 1.132 1.00 56.09 185 GLN A O 1
ATOM 1424 N N . ALA A 1 186 ? 9.236 5.388 1.237 1.00 53.69 186 ALA A N 1
ATOM 1425 C CA . ALA A 1 186 ? 9.681 5.491 -0.144 1.00 53.69 186 ALA A CA 1
ATOM 1426 C C . ALA A 1 186 ? 11.180 5.163 -0.191 1.00 53.69 186 ALA A C 1
ATOM 1428 O O . ALA A 1 186 ? 12.004 5.911 0.342 1.00 53.69 186 ALA A O 1
ATOM 1429 N N . SER A 1 187 ? 11.535 4.035 -0.812 1.00 55.56 187 SER A N 1
ATOM 1430 C CA . SER A 1 187 ? 12.929 3.720 -1.124 1.00 55.56 187 SER A CA 1
ATOM 1431 C C . SER A 1 187 ? 13.216 4.149 -2.555 1.00 55.56 187 SER A C 1
ATOM 1433 O O . SER A 1 187 ? 12.724 3.546 -3.508 1.00 55.56 187 SER A O 1
ATOM 1435 N N . MET A 1 188 ? 14.041 5.178 -2.704 1.00 58.19 188 MET A N 1
ATOM 1436 C CA . MET A 1 188 ? 14.712 5.473 -3.968 1.00 58.19 188 MET A CA 1
ATOM 1437 C C . MET A 1 188 ? 16.058 4.742 -3.984 1.00 58.19 188 MET A C 1
ATOM 1439 O O . MET A 1 188 ? 16.518 4.304 -2.931 1.00 58.19 188 MET A O 1
ATOM 1443 N N . SER A 1 189 ? 16.673 4.597 -5.162 1.00 52.22 189 SER A N 1
ATOM 1444 C CA . SER A 1 189 ? 17.861 3.758 -5.433 1.00 52.22 189 SER A CA 1
ATOM 1445 C C . SER A 1 189 ? 19.026 3.818 -4.424 1.00 52.22 189 SER A C 1
ATOM 1447 O O . SER A 1 189 ? 19.857 2.917 -4.430 1.00 52.22 189 SER A O 1
ATOM 1449 N N . THR A 1 190 ? 19.080 4.812 -3.531 1.00 43.47 190 THR A N 1
ATOM 1450 C CA . THR A 1 190 ? 20.099 4.937 -2.478 1.00 43.47 190 THR A CA 1
ATOM 1451 C C . THR A 1 190 ? 19.604 5.544 -1.155 1.00 43.47 190 THR A C 1
ATOM 1453 O O . THR A 1 190 ? 20.415 5.762 -0.256 1.00 43.47 190 THR A O 1
ATOM 1456 N N . SER A 1 191 ? 18.314 5.866 -0.980 1.00 54.62 191 SER A N 1
ATOM 1457 C CA . SER A 1 191 ? 17.846 6.564 0.234 1.00 54.62 191 SER A CA 1
ATOM 1458 C C . SER A 1 191 ? 16.386 6.284 0.578 1.00 54.62 191 SER A C 1
ATOM 1460 O O . SER A 1 191 ? 15.511 6.209 -0.285 1.00 54.62 191 SER A O 1
ATOM 1462 N N . VAL A 1 192 ? 16.159 6.140 1.881 1.00 59.12 192 VAL A N 1
ATOM 1463 C CA . VAL A 1 192 ? 14.870 5.906 2.525 1.00 59.12 192 VAL A CA 1
ATOM 1464 C C . VAL A 1 192 ? 14.379 7.231 3.081 1.00 59.12 192 VAL A C 1
ATOM 1466 O O . VAL A 1 192 ? 15.036 7.805 3.947 1.00 59.12 192 VAL A O 1
ATOM 1469 N N . PHE A 1 193 ? 13.228 7.702 2.611 1.00 61.09 193 PHE A N 1
ATOM 1470 C CA . PHE A 1 193 ? 12.624 8.933 3.115 1.00 61.09 193 PHE A CA 1
ATOM 1471 C C . PHE A 1 193 ? 11.300 8.641 3.812 1.00 61.09 193 PHE A C 1
ATOM 1473 O O . PHE A 1 193 ? 10.520 7.801 3.359 1.00 61.09 193 PHE A O 1
ATOM 1480 N N . ARG A 1 194 ? 11.059 9.368 4.904 1.00 65.38 194 ARG A N 1
ATOM 1481 C CA . ARG A 1 194 ? 9.763 9.446 5.581 1.00 65.38 194 ARG A CA 1
ATOM 1482 C C . ARG A 1 194 ? 9.166 10.806 5.298 1.00 65.38 194 ARG A C 1
ATOM 1484 O O . ARG A 1 194 ? 9.849 11.817 5.461 1.00 65.38 194 ARG A O 1
ATOM 1491 N N . LEU A 1 195 ? 7.920 10.819 4.844 1.00 70.00 195 LEU A N 1
ATOM 1492 C CA . LEU A 1 195 ? 7.251 12.039 4.419 1.00 70.00 195 LEU A CA 1
ATOM 1493 C C . LEU A 1 195 ? 6.070 12.322 5.351 1.00 70.00 195 LEU A C 1
ATOM 1495 O O . LEU A 1 195 ? 5.220 11.442 5.533 1.00 70.00 195 LEU A O 1
ATOM 1499 N N . PRO A 1 196 ? 6.011 13.518 5.966 1.00 75.00 196 PRO A N 1
ATOM 1500 C CA . PRO A 1 196 ? 4.846 13.917 6.734 1.00 75.00 196 PRO A CA 1
ATOM 1501 C C . PRO A 1 196 ? 3.650 14.064 5.792 1.00 75.00 196 PRO A C 1
ATOM 1503 O O . PRO A 1 196 ? 3.786 14.521 4.655 1.00 75.00 196 PRO A O 1
ATOM 1506 N N . ALA A 1 197 ? 2.479 13.679 6.280 1.00 79.00 197 ALA A N 1
ATOM 1507 C CA . ALA A 1 197 ? 1.224 13.827 5.571 1.00 79.00 197 ALA A CA 1
ATOM 1508 C C . ALA A 1 197 ? 0.330 14.854 6.262 1.00 79.00 197 ALA A C 1
ATOM 1510 O O . ALA A 1 197 ? 0.426 15.084 7.467 1.00 79.00 197 ALA A O 1
ATOM 1511 N N . THR A 1 198 ? -0.541 15.467 5.473 1.00 85.62 198 THR A N 1
ATOM 1512 C CA . THR A 1 198 ? -1.467 16.510 5.901 1.00 85.62 198 THR A CA 1
ATOM 1513 C C . THR A 1 198 ? -2.892 16.053 5.645 1.00 85.62 198 THR A C 1
ATOM 1515 O O . THR A 1 198 ? -3.196 15.581 4.544 1.00 85.62 198 THR A O 1
ATOM 1518 N N . ILE A 1 199 ? -3.778 16.214 6.632 1.00 85.44 199 ILE A N 1
ATOM 1519 C CA . ILE A 1 199 ? -5.218 15.996 6.435 1.00 85.44 199 ILE A CA 1
ATOM 1520 C C . ILE A 1 199 ? -5.733 17.011 5.423 1.00 85.44 199 ILE A C 1
ATOM 1522 O O . ILE A 1 199 ? -5.620 18.218 5.620 1.00 85.44 199 ILE A O 1
ATOM 1526 N N . THR A 1 200 ? -6.307 16.523 4.331 1.00 89.25 200 THR A N 1
ATOM 1527 C CA . THR A 1 200 ? -6.869 17.352 3.261 1.00 89.25 200 THR A CA 1
ATOM 1528 C C . THR A 1 200 ? -8.380 17.476 3.362 1.00 89.25 200 THR A C 1
ATOM 1530 O O . THR A 1 200 ? -8.939 18.465 2.898 1.00 89.25 200 THR A O 1
ATOM 1533 N N . GLY A 1 201 ? -9.049 16.506 3.985 1.00 87.00 201 GLY A N 1
ATOM 1534 C CA . GLY A 1 201 ? -10.495 16.512 4.151 1.00 87.00 201 GLY A CA 1
ATOM 1535 C C . GLY A 1 201 ? -10.944 15.658 5.327 1.00 87.00 201 GLY A C 1
ATOM 1536 O O . GLY A 1 201 ? -10.297 14.676 5.688 1.00 87.00 201 GLY A O 1
ATOM 1537 N N . LYS A 1 202 ? -12.070 16.042 5.927 1.00 85.94 202 LYS A N 1
ATOM 1538 C CA . LYS A 1 202 ? -12.705 15.308 7.019 1.00 85.94 202 LYS A CA 1
ATOM 1539 C C . LYS A 1 202 ? -14.217 15.430 6.910 1.00 85.94 202 LYS A C 1
ATOM 1541 O O . LYS A 1 202 ? -14.746 16.517 6.702 1.00 85.94 202 LYS A O 1
ATOM 1546 N N . SER A 1 203 ? -14.890 14.301 7.055 1.00 82.62 203 SER A N 1
ATOM 1547 C CA . SER A 1 203 ? -16.342 14.152 7.070 1.00 82.62 203 SER A CA 1
ATOM 1548 C C . SER A 1 203 ? -16.736 13.205 8.210 1.00 82.62 203 SER A C 1
ATOM 1550 O O . SER A 1 203 ? -15.850 12.547 8.763 1.00 82.62 203 SER A O 1
ATOM 1552 N N . PRO A 1 204 ? -18.031 13.100 8.561 1.00 77.88 204 PRO A N 1
ATOM 1553 C CA . PRO A 1 204 ? -18.486 12.155 9.579 1.00 77.88 204 PRO A CA 1
ATOM 1554 C C . PRO A 1 204 ? -18.091 10.702 9.296 1.00 77.88 204 PRO A C 1
ATOM 1556 O O . PRO A 1 204 ? -17.887 9.955 10.243 1.00 77.88 204 PRO A O 1
ATOM 1559 N N . ASP A 1 205 ? -17.935 10.333 8.018 1.00 79.94 205 ASP A N 1
ATOM 1560 C CA . ASP A 1 205 ? -17.696 8.951 7.593 1.00 79.94 205 ASP A CA 1
ATOM 1561 C C . ASP A 1 205 ? -16.263 8.687 7.119 1.00 79.94 205 ASP A C 1
ATOM 1563 O O . ASP A 1 205 ? -15.883 7.531 6.939 1.00 79.94 205 ASP A O 1
ATOM 1567 N N . ARG A 1 206 ? -15.471 9.731 6.834 1.00 83.62 206 ARG A N 1
ATOM 1568 C CA . ARG A 1 206 ? -14.149 9.584 6.201 1.00 83.62 206 ARG A CA 1
ATOM 1569 C C . ARG A 1 206 ? -13.180 10.708 6.538 1.00 83.62 206 ARG A C 1
ATOM 1571 O O . ARG A 1 206 ? -13.561 11.882 6.529 1.00 83.62 206 ARG A O 1
ATOM 1578 N N . ILE A 1 207 ? -11.909 10.347 6.697 1.00 83.62 207 ILE A N 1
ATOM 1579 C CA . ILE A 1 207 ? -10.757 11.255 6.725 1.00 83.62 207 ILE A CA 1
ATOM 1580 C C . ILE A 1 207 ? -9.935 11.022 5.456 1.00 83.62 207 ILE A C 1
ATOM 1582 O O . ILE A 1 207 ? -9.621 9.886 5.115 1.00 83.62 207 ILE A O 1
ATOM 1586 N N . THR A 1 208 ? -9.560 12.094 4.767 1.00 87.50 208 THR A N 1
ATOM 1587 C CA . THR A 1 208 ? -8.634 12.052 3.633 1.00 87.50 208 THR A CA 1
ATOM 1588 C C . THR A 1 208 ? -7.374 12.809 4.005 1.00 87.50 208 THR A C 1
ATOM 1590 O O . THR A 1 208 ? -7.440 13.927 4.519 1.00 87.50 208 THR A O 1
ATOM 1593 N N . ALA A 1 209 ? -6.218 12.221 3.724 1.00 84.88 209 ALA A N 1
ATOM 1594 C CA . ALA A 1 209 ? -4.950 12.914 3.868 1.00 84.88 209 ALA A CA 1
ATOM 1595 C C . ALA A 1 209 ? -4.017 12.595 2.706 1.00 84.88 209 ALA A C 1
ATOM 1597 O O . ALA A 1 209 ? -4.207 11.631 1.961 1.00 84.88 209 ALA A O 1
ATOM 1598 N N . SER A 1 210 ? -3.009 13.444 2.540 1.00 86.31 210 SER A N 1
ATOM 1599 C CA . SER A 1 210 ? -2.039 13.296 1.467 1.00 86.31 210 SER A CA 1
ATOM 1600 C C . SER A 1 210 ? -0.667 13.816 1.858 1.00 86.31 210 SER A C 1
ATOM 1602 O O . SER A 1 210 ? -0.526 14.620 2.776 1.00 86.31 210 SER A O 1
ATOM 1604 N N . TRP A 1 211 ? 0.344 13.376 1.128 1.00 85.19 211 TRP A N 1
ATOM 1605 C CA . TRP A 1 211 ? 1.686 13.930 1.180 1.00 85.19 211 TRP A CA 1
ATOM 1606 C C . TRP A 1 211 ? 2.205 14.129 -0.237 1.00 85.19 211 TRP A C 1
ATOM 1608 O O . TRP A 1 211 ? 1.796 13.442 -1.180 1.00 85.19 211 TRP A O 1
ATOM 1618 N N . VAL A 1 212 ? 3.126 15.075 -0.382 1.00 85.31 212 VAL A N 1
ATOM 1619 C CA . VAL A 1 212 ? 3.803 15.364 -1.644 1.00 85.31 212 VAL A CA 1
ATOM 1620 C C . VAL A 1 212 ? 5.282 15.560 -1.360 1.00 85.31 212 VAL A C 1
ATOM 1622 O O . VAL A 1 212 ? 5.655 16.302 -0.455 1.00 85.31 212 VAL A O 1
ATOM 1625 N N . TYR A 1 213 ? 6.124 14.919 -2.161 1.00 80.75 213 TYR A N 1
ATOM 1626 C CA . TYR A 1 213 ? 7.562 15.127 -2.156 1.00 80.75 213 TYR A CA 1
ATOM 1627 C C . TYR A 1 213 ? 8.042 15.435 -3.564 1.00 80.75 213 TYR A C 1
ATOM 1629 O O . TYR A 1 213 ? 7.787 14.682 -4.505 1.00 80.75 213 TYR A O 1
ATOM 1637 N N . ASN A 1 214 ? 8.721 16.569 -3.700 1.00 81.25 214 ASN A N 1
ATOM 1638 C CA . ASN A 1 214 ? 9.244 17.043 -4.967 1.00 81.25 214 ASN A CA 1
ATOM 1639 C C . ASN A 1 214 ? 10.759 16.840 -4.993 1.00 81.25 214 ASN A C 1
ATOM 1641 O O . ASN A 1 214 ? 11.496 17.453 -4.223 1.00 81.25 214 ASN A O 1
ATOM 1645 N N . GLN A 1 215 ? 11.205 15.974 -5.889 1.00 74.81 215 GLN A N 1
ATOM 1646 C CA . GLN A 1 215 ? 12.588 15.880 -6.320 1.00 74.81 215 GLN A CA 1
ATOM 1647 C C . GLN A 1 215 ? 12.692 16.639 -7.644 1.00 74.81 215 GLN A C 1
ATOM 1649 O O . GLN A 1 215 ? 11.756 16.579 -8.426 1.00 74.81 215 GLN A O 1
ATOM 1654 N N . THR A 1 216 ? 13.811 17.308 -7.934 1.00 76.00 216 THR A N 1
ATOM 1655 C CA . THR A 1 216 ? 14.008 18.223 -9.085 1.00 76.00 216 THR A CA 1
ATOM 1656 C C . THR A 1 216 ? 13.276 17.847 -10.384 1.00 76.00 216 THR A C 1
ATOM 1658 O O . THR A 1 216 ? 12.777 18.723 -11.085 1.00 76.00 216 THR A O 1
ATOM 1661 N N . THR A 1 217 ? 13.193 16.553 -10.702 1.00 73.94 217 THR A N 1
ATOM 1662 C CA . THR A 1 217 ? 12.560 16.029 -11.919 1.00 73.94 217 THR A CA 1
ATOM 1663 C C . THR A 1 217 ? 11.259 15.251 -11.678 1.00 73.94 217 THR A C 1
ATOM 1665 O O . THR A 1 217 ? 10.540 14.985 -12.634 1.00 73.94 217 THR A O 1
ATOM 1668 N N . PHE A 1 218 ? 10.939 14.863 -10.442 1.00 76.38 218 PHE A N 1
ATOM 1669 C CA . PHE A 1 218 ? 9.876 13.910 -10.111 1.00 76.38 218 PHE A CA 1
ATOM 1670 C C . PHE A 1 218 ? 9.062 14.341 -8.892 1.00 76.38 218 PHE A C 1
ATOM 1672 O O . PHE A 1 218 ? 9.607 14.725 -7.861 1.00 76.38 218 PHE A O 1
ATOM 1679 N N . ILE A 1 219 ? 7.743 14.188 -8.975 1.00 81.31 219 ILE A N 1
ATOM 1680 C CA . ILE A 1 219 ? 6.816 14.467 -7.882 1.00 81.31 219 ILE A CA 1
ATOM 1681 C C . ILE A 1 219 ? 6.208 13.152 -7.404 1.00 81.31 219 ILE A C 1
ATOM 1683 O O . ILE A 1 219 ? 5.376 12.537 -8.079 1.00 81.31 219 ILE A O 1
ATOM 1687 N N . TYR A 1 220 ? 6.589 12.763 -6.197 1.00 81.31 220 TYR A N 1
ATOM 1688 C CA . TYR A 1 220 ? 6.013 11.643 -5.473 1.00 81.31 220 TYR A CA 1
ATOM 1689 C C . TYR A 1 220 ? 4.827 12.135 -4.659 1.00 81.31 220 TYR A C 1
ATOM 1691 O O . TYR A 1 220 ? 4.873 13.213 -4.061 1.00 81.31 220 TYR A O 1
ATOM 1699 N N . ARG A 1 221 ? 3.755 11.352 -4.638 1.00 85.00 221 ARG A N 1
ATOM 1700 C CA . ARG A 1 221 ? 2.543 11.672 -3.892 1.00 85.00 221 ARG A CA 1
ATOM 1701 C C . ARG A 1 221 ? 2.009 10.424 -3.229 1.00 85.00 221 ARG A C 1
ATOM 1703 O O . ARG A 1 221 ? 2.076 9.337 -3.801 1.00 85.00 221 ARG A O 1
ATOM 1710 N N . GLY A 1 222 ? 1.397 10.603 -2.074 1.00 82.88 222 GLY A N 1
ATOM 1711 C CA . GLY A 1 222 ? 0.526 9.594 -1.509 1.00 82.88 222 GLY A CA 1
ATOM 1712 C C . GLY A 1 222 ? -0.767 10.217 -1.044 1.00 82.88 222 GLY A C 1
ATOM 1713 O O . GLY A 1 222 ? -0.787 11.367 -0.612 1.00 82.88 222 GLY A O 1
ATOM 1714 N N . ALA A 1 223 ? -1.842 9.457 -1.159 1.00 85.75 223 ALA A N 1
ATOM 1715 C CA . ALA A 1 223 ? -3.151 9.825 -0.655 1.00 85.75 223 ALA A CA 1
ATOM 1716 C C . ALA A 1 223 ? -3.777 8.597 -0.013 1.00 85.75 223 ALA A C 1
ATOM 1718 O O . ALA A 1 223 ? -3.618 7.495 -0.531 1.00 85.75 223 ALA A O 1
ATOM 1719 N N . TYR A 1 224 ? -4.473 8.775 1.097 1.00 82.88 224 TYR A N 1
ATOM 1720 C CA . TYR A 1 224 ? -5.258 7.708 1.700 1.00 82.88 224 TYR A CA 1
ATOM 1721 C C . TYR A 1 224 ? -6.586 8.239 2.205 1.00 82.88 224 TYR A C 1
ATOM 1723 O O . TYR A 1 224 ? -6.711 9.401 2.611 1.00 82.88 224 TYR A O 1
ATOM 1731 N N . THR A 1 225 ? -7.549 7.330 2.216 1.00 86.00 225 THR A N 1
ATOM 1732 C CA . THR A 1 225 ? -8.835 7.494 2.872 1.00 86.00 225 THR A CA 1
ATOM 1733 C C . THR A 1 225 ? -8.883 6.567 4.071 1.00 86.00 225 THR A C 1
ATOM 1735 O O . THR A 1 225 ? -8.553 5.385 3.966 1.00 86.00 225 THR A O 1
ATOM 1738 N N . MET A 1 226 ? -9.329 7.095 5.200 1.00 82.19 226 MET A N 1
ATOM 1739 C CA . MET A 1 226 ? -9.590 6.345 6.418 1.00 82.19 226 MET A CA 1
ATOM 1740 C C . MET A 1 226 ? -11.055 6.475 6.814 1.00 82.19 226 MET A C 1
ATOM 1742 O O . MET A 1 226 ? -11.697 7.476 6.488 1.00 82.19 226 MET A O 1
ATOM 1746 N N . ASP A 1 227 ? -11.580 5.476 7.515 1.00 78.56 227 ASP A N 1
ATOM 1747 C CA . ASP A 1 227 ? -12.866 5.592 8.204 1.00 78.56 227 ASP A CA 1
ATOM 1748 C C . ASP A 1 227 ? -12.735 6.462 9.478 1.00 78.56 2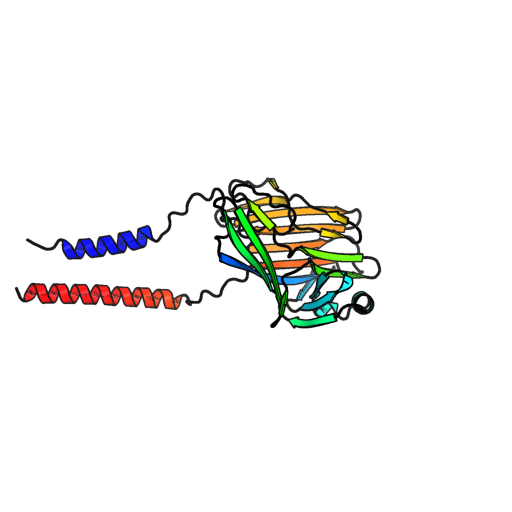27 ASP A C 1
ATOM 1750 O O . ASP A 1 227 ? -11.627 6.871 9.845 1.00 78.56 227 ASP A O 1
ATOM 1754 N N . PRO A 1 228 ? -13.837 6.790 10.178 1.00 69.69 228 PRO A N 1
ATOM 1755 C CA . PRO A 1 228 ? -13.804 7.605 11.395 1.00 69.69 228 PRO A CA 1
ATOM 1756 C C . PRO A 1 228 ? -13.202 6.867 12.590 1.00 69.69 228 PRO A C 1
ATOM 1758 O O . PRO A 1 228 ? -13.077 7.452 13.660 1.00 69.69 228 PRO A O 1
ATOM 1761 N N . ALA A 1 229 ? -12.880 5.582 12.431 1.00 69.19 229 ALA A N 1
ATOM 1762 C CA . ALA A 1 229 ? -12.106 4.802 13.378 1.00 69.19 229 ALA A CA 1
ATOM 1763 C C . ALA A 1 229 ? -10.613 4.779 12.996 1.00 69.19 229 ALA A C 1
ATOM 1765 O O . ALA A 1 229 ? -9.835 4.068 13.618 1.00 69.19 229 ALA A O 1
ATOM 1766 N N . GLY A 1 230 ? -10.200 5.544 11.981 1.00 65.50 230 GLY A N 1
ATOM 1767 C CA . GLY A 1 230 ? -8.825 5.647 11.516 1.00 65.50 230 GLY A CA 1
ATOM 1768 C C . GLY A 1 230 ? -8.334 4.462 10.685 1.00 65.50 230 GLY A C 1
ATOM 1769 O O . GLY A 1 230 ? -7.184 4.475 10.259 1.00 65.50 230 GLY A O 1
ATOM 1770 N N . GLN A 1 231 ? -9.162 3.459 10.390 1.00 76.69 231 GLN A N 1
ATOM 1771 C CA . GLN A 1 231 ? -8.726 2.333 9.565 1.00 76.69 231 GLN A CA 1
ATOM 1772 C C . GLN A 1 231 ? -8.544 2.794 8.123 1.00 76.69 231 GLN A C 1
ATOM 1774 O O . GLN A 1 231 ? -9.447 3.404 7.544 1.00 76.69 231 GLN A O 1
ATOM 1779 N N . VAL A 1 232 ? -7.407 2.463 7.510 1.00 79.88 232 VAL A N 1
ATOM 1780 C CA . VAL A 1 232 ? -7.191 2.743 6.087 1.00 79.88 232 VAL A CA 1
ATOM 1781 C C . VAL A 1 232 ? -8.172 1.933 5.245 1.00 79.88 232 VAL A C 1
ATOM 1783 O O . VAL A 1 232 ? -8.266 0.711 5.339 1.00 79.88 232 VAL A O 1
ATOM 1786 N N . LEU A 1 233 ? -8.930 2.645 4.417 1.00 83.69 233 LEU A N 1
ATOM 1787 C CA . LEU A 1 233 ? -9.852 2.085 3.434 1.00 83.69 233 LEU A CA 1
ATOM 1788 C C . LEU A 1 233 ? -9.159 1.944 2.086 1.00 83.69 233 LEU A C 1
ATOM 1790 O O . LEU A 1 233 ? -9.279 0.915 1.424 1.00 83.69 233 LEU A O 1
ATOM 1794 N N . ASP A 1 234 ? -8.409 2.968 1.699 1.00 87.00 234 ASP A N 1
ATOM 1795 C CA . ASP A 1 234 ? -7.558 2.939 0.525 1.00 87.00 234 ASP A CA 1
ATOM 1796 C C . ASP A 1 234 ? -6.307 3.785 0.750 1.00 87.00 234 ASP A C 1
ATOM 1798 O O . ASP A 1 234 ? -6.341 4.803 1.441 1.00 87.00 234 ASP A O 1
ATOM 1802 N N . TYR A 1 235 ? -5.197 3.351 0.164 1.00 84.38 235 TYR A N 1
ATOM 1803 C CA . TYR A 1 235 ? -3.952 4.099 0.110 1.00 84.38 235 TYR A CA 1
ATOM 1804 C C . TYR A 1 235 ? -3.362 4.012 -1.288 1.00 84.38 235 TYR A C 1
ATOM 1806 O O . TYR A 1 235 ? -3.115 2.925 -1.799 1.00 84.38 235 TYR A O 1
ATOM 1814 N N . THR A 1 236 ? -3.085 5.155 -1.900 1.00 87.69 236 THR A N 1
ATOM 1815 C CA . THR A 1 236 ? -2.406 5.257 -3.187 1.00 87.69 236 THR A CA 1
ATOM 1816 C C . THR A 1 236 ? -1.026 5.864 -3.001 1.00 87.69 236 THR A C 1
ATOM 1818 O O . THR A 1 236 ? -0.902 6.965 -2.472 1.00 87.69 236 THR A O 1
ATOM 1821 N N . TYR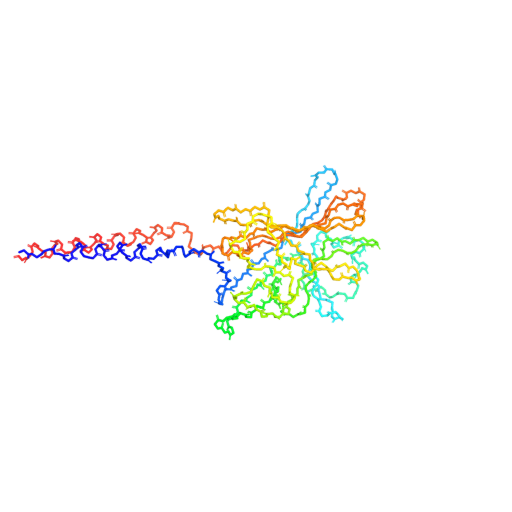 A 1 237 ? -0.002 5.178 -3.502 1.00 84.25 237 TYR A N 1
ATOM 1822 C CA . TYR A 1 237 ? 1.347 5.701 -3.698 1.00 84.25 237 TYR A CA 1
ATOM 1823 C C . TYR A 1 237 ? 1.557 5.946 -5.192 1.00 84.25 237 TYR A C 1
ATOM 1825 O O . TYR A 1 237 ? 1.401 5.028 -5.998 1.00 84.25 237 TYR A O 1
ATOM 1833 N N . ALA A 1 238 ? 1.894 7.174 -5.574 1.00 84.25 238 ALA A N 1
ATOM 1834 C CA . ALA A 1 238 ? 1.971 7.599 -6.962 1.00 84.25 238 ALA A CA 1
ATOM 1835 C C . ALA A 1 238 ? 3.245 8.389 -7.265 1.00 84.25 238 ALA A C 1
ATOM 1837 O O . ALA A 1 238 ? 3.732 9.189 -6.466 1.00 84.25 238 ALA A O 1
ATOM 1838 N N . LEU A 1 239 ? 3.730 8.207 -8.485 1.00 81.81 239 LEU A N 1
ATOM 1839 C CA . LEU A 1 239 ? 4.760 9.013 -9.111 1.00 81.81 239 LEU A CA 1
ATOM 1840 C C . LEU A 1 239 ? 4.158 9.770 -10.289 1.00 81.81 239 LEU A C 1
ATOM 1842 O O . LEU A 1 239 ? 3.474 9.192 -11.136 1.00 81.81 239 LEU A O 1
ATOM 1846 N N . SER A 1 240 ? 4.454 11.061 -10.355 1.00 74.69 240 SER A N 1
ATOM 1847 C CA . SER A 1 240 ? 4.053 11.954 -11.436 1.00 74.69 240 SER A CA 1
ATOM 1848 C C . SER A 1 240 ? 5.184 12.920 -11.773 1.00 74.69 240 SER A C 1
ATOM 1850 O O . SER A 1 240 ? 6.024 13.220 -10.928 1.00 74.69 240 SER A O 1
ATOM 1852 N N . GLY A 1 241 ? 5.194 13.444 -12.994 1.00 64.19 241 GLY A N 1
ATOM 1853 C CA . GLY A 1 241 ? 6.203 14.415 -13.418 1.00 64.19 241 GLY A CA 1
ATOM 1854 C C . GLY A 1 241 ? 7.498 13.774 -13.920 1.00 64.19 241 GLY A C 1
ATOM 1855 O O . GLY A 1 241 ? 7.721 12.572 -13.778 1.00 64.19 241 GLY A O 1
ATOM 1856 N N . GLY A 1 242 ? 8.314 14.596 -14.580 1.00 59.94 242 GLY A N 1
ATOM 1857 C CA . GLY A 1 242 ? 9.467 14.139 -15.353 1.00 59.94 242 GLY A CA 1
ATOM 1858 C C . GLY A 1 242 ? 9.061 13.331 -16.589 1.00 59.94 242 GLY A C 1
ATOM 1859 O O . GLY A 1 242 ? 7.945 12.824 -16.713 1.00 59.94 242 GLY A O 1
ATOM 1860 N N . THR A 1 243 ? 9.968 13.193 -17.550 1.00 59.50 243 THR A N 1
ATOM 1861 C CA . THR A 1 243 ? 9.761 12.255 -18.661 1.00 59.50 243 THR A CA 1
ATOM 1862 C C . THR A 1 243 ? 10.134 10.853 -18.172 1.00 59.50 243 THR A C 1
ATOM 1864 O O . THR A 1 243 ? 11.260 10.417 -18.385 1.00 59.50 243 THR A O 1
ATOM 1867 N N . LEU A 1 244 ? 9.212 10.155 -17.487 1.00 64.94 244 LEU A N 1
ATOM 1868 C CA . LEU A 1 244 ? 9.399 8.748 -17.065 1.00 64.94 244 LEU A CA 1
ATOM 1869 C C . LEU A 1 244 ? 9.747 7.859 -18.268 1.00 64.94 244 LEU A C 1
ATOM 1871 O O . LEU A 1 244 ? 10.656 7.028 -18.230 1.00 64.94 244 LEU A O 1
ATOM 1875 N N . TYR A 1 245 ? 9.005 8.088 -19.350 1.00 66.06 245 TYR A N 1
ATOM 1876 C CA . TYR A 1 245 ? 9.228 7.592 -20.701 1.00 66.06 245 TYR A CA 1
ATOM 1877 C C . TYR A 1 245 ? 8.455 8.500 -21.673 1.00 66.06 245 TYR A C 1
ATOM 1879 O O . TYR A 1 245 ? 7.618 9.293 -21.230 1.00 66.06 245 TYR A O 1
ATOM 1887 N N . ALA A 1 246 ? 8.698 8.414 -22.985 1.00 66.19 246 ALA A N 1
ATOM 1888 C CA . ALA A 1 246 ? 8.111 9.348 -23.959 1.00 66.19 246 ALA A CA 1
ATOM 1889 C C . ALA A 1 246 ? 6.578 9.495 -23.818 1.00 66.19 246 ALA A C 1
ATOM 1891 O O . ALA A 1 246 ? 6.074 10.621 -23.834 1.00 66.19 246 ALA A O 1
ATOM 1892 N N . SER A 1 247 ? 5.868 8.387 -23.575 1.00 78.94 247 SER A N 1
ATOM 1893 C CA . SER A 1 247 ? 4.403 8.306 -23.485 1.00 78.94 247 SER A CA 1
ATOM 1894 C C . SER A 1 247 ? 3.825 8.219 -22.064 1.00 78.94 247 SER A C 1
ATOM 1896 O O . SER A 1 247 ? 2.617 8.385 -21.908 1.00 78.94 247 SER A O 1
ATOM 1898 N N . ILE A 1 248 ? 4.638 7.979 -21.030 1.00 81.38 248 ILE A N 1
ATOM 1899 C CA . ILE A 1 248 ? 4.162 7.721 -19.659 1.00 81.38 248 ILE A CA 1
ATOM 1900 C C . ILE A 1 248 ? 4.133 9.029 -18.861 1.00 81.38 248 ILE A C 1
ATOM 1902 O O . ILE A 1 248 ? 5.117 9.768 -18.828 1.00 81.38 248 ILE A O 1
ATOM 1906 N N . ALA A 1 249 ? 2.995 9.310 -18.227 1.00 83.25 249 ALA A N 1
ATOM 1907 C CA . ALA A 1 249 ? 2.757 10.486 -17.390 1.00 83.25 249 ALA A CA 1
ATOM 1908 C C . ALA A 1 249 ? 2.888 10.189 -15.885 1.00 83.25 249 ALA A C 1
ATOM 1910 O O . ALA A 1 249 ? 3.224 11.084 -15.109 1.00 83.25 249 ALA A O 1
ATOM 1911 N N . GLY A 1 250 ? 2.631 8.946 -15.471 1.00 86.81 250 GLY A N 1
ATOM 1912 C CA . GLY A 1 250 ? 2.737 8.540 -14.073 1.00 86.81 250 GLY A CA 1
ATOM 1913 C C . GLY A 1 250 ? 2.524 7.047 -13.865 1.00 86.81 250 GLY A C 1
ATOM 1914 O O . GLY A 1 250 ? 1.993 6.364 -14.739 1.00 86.81 250 GLY A O 1
ATOM 1915 N N . ALA A 1 251 ? 2.922 6.563 -12.693 1.00 87.88 251 ALA A N 1
ATOM 1916 C CA . ALA A 1 251 ? 2.690 5.197 -12.232 1.00 87.88 251 ALA A CA 1
ATOM 1917 C C . ALA A 1 251 ? 2.235 5.229 -10.771 1.00 87.88 251 ALA A C 1
ATOM 1919 O O . ALA A 1 251 ? 2.739 6.039 -9.990 1.00 87.88 251 ALA A O 1
ATOM 1920 N N . SER A 1 252 ? 1.304 4.362 -10.382 1.00 89.12 252 SER A N 1
ATOM 1921 C CA . SER A 1 252 ? 0.845 4.271 -8.998 1.00 89.12 252 SER A CA 1
ATOM 1922 C C . SER A 1 252 ? 0.495 2.848 -8.585 1.00 89.12 252 SER A C 1
ATOM 1924 O O . SER A 1 252 ? 0.141 2.008 -9.409 1.00 89.12 252 SER A O 1
ATOM 1926 N N . ILE A 1 253 ? 0.560 2.595 -7.284 1.00 89.44 253 ILE A N 1
ATOM 1927 C CA . ILE A 1 253 ? -0.003 1.413 -6.640 1.00 89.44 253 ILE A CA 1
ATOM 1928 C C . ILE A 1 253 ? -1.064 1.879 -5.650 1.00 89.44 253 ILE A C 1
ATOM 1930 O O . ILE A 1 253 ? -0.836 2.827 -4.897 1.00 89.44 253 ILE A O 1
ATOM 1934 N N . THR A 1 254 ? -2.215 1.222 -5.663 1.00 89.62 254 THR A N 1
ATOM 1935 C CA . THR A 1 254 ? -3.279 1.443 -4.690 1.00 89.62 254 THR A CA 1
ATOM 1936 C C . THR A 1 254 ? -3.502 0.167 -3.890 1.00 89.62 254 THR A C 1
ATOM 1938 O O . THR A 1 254 ? -3.687 -0.902 -4.466 1.00 89.62 254 THR A O 1
ATOM 1941 N N . TYR A 1 255 ? -3.488 0.295 -2.570 1.00 87.88 255 TYR A N 1
ATOM 1942 C CA . TYR A 1 255 ? -3.869 -0.717 -1.597 1.00 87.88 255 TYR A CA 1
ATOM 1943 C C . TYR A 1 255 ? -5.307 -0.415 -1.194 1.00 87.88 255 TYR A C 1
ATOM 1945 O O . TYR A 1 255 ? -5.566 0.658 -0.657 1.00 87.88 255 TYR A O 1
ATOM 1953 N N . TYR A 1 256 ? -6.244 -1.310 -1.478 1.00 88.25 256 TYR A N 1
ATOM 1954 C CA . TYR A 1 256 ? -7.652 -1.125 -1.131 1.00 88.25 256 TYR A CA 1
ATOM 1955 C C . TYR A 1 256 ? -8.073 -2.205 -0.155 1.00 88.25 256 TYR A C 1
ATOM 1957 O O . TYR A 1 256 ? -7.791 -3.383 -0.368 1.00 88.25 256 TYR A O 1
ATOM 1965 N N . ARG A 1 257 ? -8.732 -1.802 0.930 1.00 86.00 257 ARG A N 1
ATOM 1966 C CA . ARG A 1 257 ? -9.237 -2.727 1.934 1.00 86.00 257 ARG A CA 1
ATOM 1967 C C . ARG A 1 257 ? -10.161 -3.727 1.248 1.00 86.00 257 ARG A C 1
ATOM 1969 O O . ARG A 1 257 ? -11.161 -3.342 0.641 1.00 86.00 257 ARG A O 1
ATOM 1976 N N . ALA A 1 258 ? -9.829 -5.006 1.360 1.00 78.38 258 ALA A N 1
ATOM 1977 C CA . ALA A 1 258 ? -10.726 -6.077 0.991 1.00 78.38 258 ALA A CA 1
ATOM 1978 C C . ALA A 1 258 ? -11.939 -5.972 1.916 1.00 78.38 258 ALA A C 1
ATOM 1980 O O . ALA A 1 258 ? -11.840 -6.148 3.134 1.00 78.38 258 ALA A O 1
ATOM 1981 N N . THR A 1 259 ? -13.094 -5.624 1.363 1.00 63.91 259 THR A N 1
ATOM 1982 C CA . THR A 1 259 ? -14.340 -5.789 2.093 1.00 63.91 259 THR A CA 1
ATOM 1983 C C . THR A 1 259 ? -14.537 -7.284 2.276 1.00 63.91 259 THR A C 1
ATOM 1985 O O . THR A 1 259 ? -14.627 -8.031 1.301 1.00 63.91 259 THR A O 1
ATOM 1988 N N . ALA A 1 260 ? -14.591 -7.740 3.530 1.00 49.12 260 ALA A N 1
ATOM 1989 C CA . ALA A 1 260 ? -15.166 -9.044 3.803 1.00 49.12 260 ALA A CA 1
ATOM 1990 C C . ALA A 1 260 ? -16.542 -9.037 3.133 1.00 49.12 260 ALA A C 1
ATOM 1992 O O . ALA A 1 260 ? -17.364 -8.169 3.441 1.00 49.12 260 ALA A O 1
ATOM 1993 N N . ALA A 1 261 ? -16.776 -9.942 2.179 1.00 38.38 261 ALA A N 1
ATOM 1994 C CA . ALA A 1 261 ? -18.131 -10.196 1.728 1.00 38.38 261 ALA A CA 1
ATOM 1995 C C . ALA A 1 261 ? -18.937 -10.446 3.004 1.00 38.38 261 ALA A C 1
ATOM 1997 O O . ALA A 1 261 ? -18.602 -11.349 3.774 1.00 38.38 261 ALA A O 1
ATOM 1998 N N . SER A 1 262 ? -19.913 -9.588 3.300 1.00 37.12 262 SER A N 1
ATOM 1999 C CA . SER A 1 262 ? -20.784 -9.802 4.444 1.00 37.12 262 SER A CA 1
ATOM 2000 C C . SER A 1 262 ?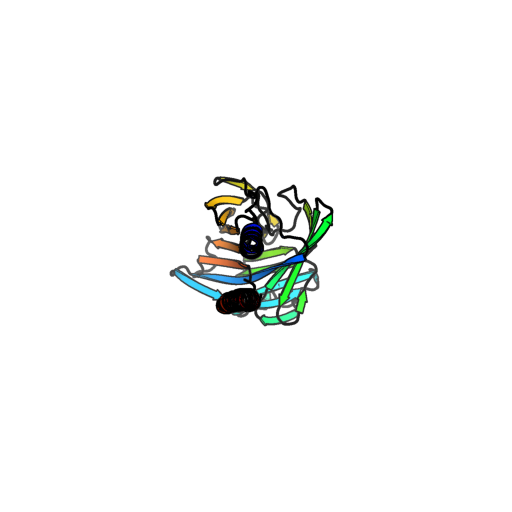 -21.406 -11.180 4.239 1.00 37.12 262 SER A C 1
ATOM 2002 O O . SER A 1 262 ? -22.193 -11.373 3.315 1.00 37.12 262 SER A O 1
ATOM 2004 N N . PHE A 1 263 ? -21.006 -12.160 5.054 1.00 40.06 263 PHE A N 1
ATOM 2005 C CA . PHE A 1 263 ? -21.419 -13.562 4.900 1.00 40.06 263 PHE A CA 1
ATOM 2006 C C . PHE A 1 263 ? -22.936 -13.760 5.017 1.00 40.06 263 PHE A C 1
ATOM 2008 O O . PHE A 1 263 ? -23.449 -14.841 4.741 1.00 40.06 263 PHE A O 1
ATOM 2015 N N . LEU A 1 264 ? -23.665 -12.711 5.388 1.00 40.03 264 LEU A N 1
ATOM 2016 C CA . LEU A 1 264 ? -25.103 -12.641 5.269 1.00 40.03 264 LEU A CA 1
ATOM 2017 C C . LEU A 1 264 ? -25.438 -11.638 4.162 1.00 40.03 264 LEU A C 1
ATOM 2019 O O . LEU A 1 264 ? -25.246 -10.436 4.360 1.00 40.03 264 LEU A O 1
ATOM 2023 N N . PRO A 1 265 ? -25.914 -12.094 2.993 1.00 45.69 265 PRO A N 1
ATOM 2024 C CA . PRO A 1 265 ? -26.542 -11.184 2.047 1.00 45.69 265 PRO A CA 1
ATOM 2025 C C . PRO A 1 265 ? -27.688 -10.442 2.746 1.00 45.69 265 PRO A C 1
ATOM 2027 O O . PRO A 1 265 ? -28.310 -10.972 3.663 1.00 45.69 265 PRO A O 1
ATOM 2030 N N . GLU A 1 266 ? -27.974 -9.216 2.319 1.00 49.78 266 GLU A N 1
ATOM 2031 C CA . GLU A 1 266 ? -28.925 -8.302 2.972 1.00 49.78 266 GLU A CA 1
ATOM 2032 C C . GLU A 1 266 ? -30.307 -8.943 3.226 1.00 49.78 266 GLU A C 1
ATOM 2034 O O . GLU A 1 266 ? -30.956 -8.687 4.238 1.00 49.78 266 GLU A O 1
ATOM 2039 N N . TRP A 1 267 ? -30.723 -9.885 2.371 1.00 62.56 267 TRP A N 1
ATOM 2040 C CA . TRP A 1 267 ? -31.944 -10.673 2.556 1.00 62.56 267 TRP A CA 1
ATOM 2041 C C . TRP A 1 267 ? -31.924 -11.592 3.787 1.00 62.56 267 TRP A C 1
ATOM 2043 O O . TRP A 1 267 ? -32.976 -11.860 4.363 1.00 62.56 267 TRP A O 1
ATOM 2053 N N . ALA A 1 268 ? -30.762 -12.070 4.230 1.00 56.34 268 ALA A N 1
ATOM 2054 C CA . ALA A 1 268 ? -30.645 -12.949 5.389 1.00 56.34 268 ALA A CA 1
ATOM 2055 C C . ALA A 1 268 ? -30.932 -12.200 6.701 1.00 56.34 268 ALA A C 1
ATOM 2057 O O . ALA A 1 268 ? -31.524 -12.780 7.611 1.00 56.34 268 ALA A O 1
ATOM 2058 N N . TYR A 1 269 ? -30.626 -10.897 6.767 1.00 62.00 269 TYR A N 1
ATOM 2059 C CA . TYR A 1 269 ? -31.074 -10.025 7.860 1.00 62.00 269 TYR A CA 1
ATOM 2060 C C . TYR A 1 269 ? -32.608 -9.972 7.923 1.00 62.00 269 TYR A C 1
ATOM 2062 O O . TYR A 1 269 ? -33.202 -10.218 8.973 1.00 62.00 269 TYR A O 1
ATOM 2070 N N . TRP A 1 270 ? -33.262 -9.768 6.775 1.00 66.19 270 TRP A N 1
ATOM 2071 C CA . TRP A 1 270 ? -34.723 -9.738 6.683 1.00 66.19 270 TRP A CA 1
ATOM 2072 C C . TRP A 1 270 ? -35.379 -11.074 7.056 1.00 66.19 270 TRP A C 1
ATOM 2074 O O . TRP A 1 270 ? -36.420 -11.073 7.713 1.00 66.19 270 TRP A O 1
ATOM 2084 N N . ILE A 1 271 ? -34.762 -12.212 6.717 1.00 70.31 271 ILE A N 1
ATOM 2085 C CA . ILE A 1 271 ? -35.252 -13.542 7.117 1.00 70.31 271 ILE A CA 1
ATOM 2086 C C . ILE A 1 271 ? -35.152 -13.744 8.633 1.00 70.31 271 ILE A C 1
ATOM 2088 O O . ILE A 1 271 ? -36.102 -14.239 9.242 1.00 70.31 271 ILE A O 1
ATOM 2092 N N . ILE A 1 272 ? -34.045 -13.336 9.260 1.00 70.62 272 ILE A N 1
ATOM 2093 C CA . ILE A 1 272 ? -33.877 -13.429 10.719 1.00 70.62 272 ILE A CA 1
ATOM 2094 C C . ILE A 1 272 ? -34.913 -12.544 11.430 1.00 70.62 272 ILE A C 1
ATOM 2096 O O . ILE A 1 272 ? -35.586 -13.005 12.356 1.00 70.62 272 ILE A O 1
ATOM 2100 N N . CYS A 1 273 ? -35.117 -11.310 10.960 1.00 71.12 273 CYS A N 1
ATOM 2101 C CA . CYS A 1 273 ? -36.137 -10.406 11.494 1.00 71.12 273 CYS A CA 1
ATOM 2102 C C . CYS A 1 273 ? -37.561 -10.960 11.322 1.00 71.12 273 CYS A C 1
ATOM 2104 O O . CYS A 1 273 ? -38.353 -10.920 12.267 1.00 71.12 273 CYS A O 1
ATOM 2106 N N . ALA A 1 274 ? -37.886 -11.523 10.154 1.00 73.81 274 ALA A N 1
ATOM 2107 C CA . ALA A 1 274 ? -39.184 -12.145 9.901 1.00 73.81 274 ALA A CA 1
ATOM 2108 C C . ALA A 1 274 ? -39.415 -13.373 10.798 1.00 73.81 274 ALA A C 1
ATOM 2110 O O . ALA A 1 274 ? -40.494 -13.525 11.372 1.00 73.81 274 ALA A O 1
ATOM 2111 N N . GLY A 1 275 ? -38.393 -14.215 10.981 1.00 76.06 275 GLY A N 1
ATOM 2112 C CA . GLY A 1 275 ? -38.447 -15.374 11.872 1.00 76.06 275 GLY A CA 1
ATOM 2113 C C . GLY A 1 275 ? -38.722 -14.981 13.325 1.00 76.06 275 GLY A C 1
ATOM 2114 O O . GLY A 1 275 ? -39.603 -15.556 13.965 1.00 76.06 275 GLY A O 1
ATOM 2115 N N . LEU A 1 276 ? -38.036 -13.949 13.825 1.00 76.50 276 LEU A N 1
ATOM 2116 C CA . LEU A 1 276 ? -38.266 -13.410 15.169 1.00 76.50 276 LEU A CA 1
ATOM 2117 C C . LEU A 1 276 ? -39.681 -12.833 15.325 1.00 76.50 276 LEU A C 1
ATOM 2119 O O . LEU A 1 276 ? -40.332 -13.083 16.341 1.00 76.50 276 LEU A O 1
ATOM 2123 N N . LEU A 1 277 ? -40.196 -12.128 14.313 1.00 77.19 277 LEU A N 1
ATOM 2124 C CA . LEU A 1 277 ? -41.555 -11.577 14.323 1.00 77.19 277 LEU A CA 1
ATOM 2125 C C . LEU A 1 277 ? -42.620 -12.680 14.423 1.00 77.19 277 LEU A C 1
ATOM 2127 O O . LEU A 1 277 ? -43.534 -12.588 15.245 1.00 77.19 277 LEU A O 1
ATOM 2131 N N . VAL A 1 278 ? -42.488 -13.748 13.630 1.00 81.25 278 VAL A N 1
ATOM 2132 C CA . VAL A 1 278 ? -43.404 -14.902 13.672 1.00 81.25 278 VAL A CA 1
ATOM 2133 C C . VAL A 1 278 ? -43.386 -15.562 15.050 1.00 81.25 278 VAL A C 1
ATOM 2135 O O . VAL A 1 278 ? -44.441 -15.914 15.582 1.00 81.25 278 VAL A O 1
ATOM 2138 N N . LEU A 1 279 ? -42.208 -15.678 15.664 1.00 74.69 279 LEU A N 1
ATOM 2139 C CA . LEU A 1 279 ? -42.038 -16.256 16.997 1.00 74.69 279 LEU A CA 1
ATOM 2140 C C . LEU A 1 279 ? -42.750 -15.413 18.070 1.00 74.69 279 LEU A C 1
ATOM 2142 O O . LEU A 1 279 ? -43.476 -15.956 18.906 1.00 74.69 279 LEU A O 1
ATOM 2146 N N . VAL A 1 280 ? -42.629 -14.084 17.998 1.00 78.00 280 VAL A N 1
ATOM 2147 C CA . VAL A 1 280 ? -43.336 -13.146 18.888 1.00 78.00 280 VAL A CA 1
ATOM 2148 C C . VAL A 1 280 ? -44.854 -13.240 18.710 1.00 78.00 280 VAL A C 1
ATOM 2150 O O . VAL A 1 280 ? -45.582 -13.345 19.701 1.00 78.00 280 VAL A O 1
ATOM 2153 N N . ILE A 1 281 ? -45.345 -13.268 17.466 1.00 80.56 281 ILE A N 1
ATOM 2154 C CA . ILE A 1 281 ? -46.780 -13.410 17.167 1.00 80.56 281 ILE A CA 1
ATOM 2155 C C . ILE A 1 281 ? -47.312 -14.751 17.689 1.00 80.56 281 ILE A C 1
ATOM 2157 O O . ILE A 1 281 ? -48.364 -14.796 18.332 1.00 80.56 281 ILE A O 1
ATOM 2161 N N . GLY A 1 282 ? -46.569 -15.840 17.475 1.00 83.19 282 GLY A N 1
ATOM 2162 C CA . GLY A 1 282 ? -46.915 -17.171 17.970 1.00 83.19 282 GLY A CA 1
ATOM 2163 C C . GLY A 1 282 ? -47.025 -17.213 19.495 1.00 83.19 282 GLY A C 1
ATOM 2164 O O . GLY A 1 282 ? -48.016 -17.717 20.034 1.00 83.19 282 GLY A O 1
ATOM 2165 N N . MET A 1 283 ? -46.061 -16.617 20.205 1.00 78.25 283 MET A N 1
ATOM 2166 C CA . MET A 1 283 ? -46.097 -16.518 21.667 1.00 78.25 283 MET A CA 1
ATOM 2167 C C . MET A 1 283 ? -47.273 -15.667 22.171 1.00 78.25 283 MET A C 1
ATOM 2169 O O . MET A 1 283 ? -47.946 -16.060 23.128 1.00 78.25 283 MET A O 1
ATOM 2173 N N . ALA A 1 284 ? -47.585 -14.550 21.506 1.00 74.06 284 ALA A N 1
ATOM 2174 C CA . ALA A 1 284 ? -48.737 -13.714 21.846 1.00 74.06 284 ALA A CA 1
ATOM 2175 C C . ALA A 1 284 ? -50.073 -14.459 21.655 1.00 74.06 284 ALA A C 1
ATOM 2177 O O . ALA A 1 284 ? -50.948 -14.410 22.525 1.00 74.06 284 ALA A O 1
ATOM 2178 N N . ALA A 1 285 ? -50.218 -15.212 20.561 1.00 77.12 285 ALA A N 1
ATOM 2179 C CA . ALA A 1 285 ? -51.402 -16.025 20.289 1.00 77.12 285 ALA A CA 1
ATOM 2180 C C . ALA A 1 285 ? -51.582 -17.158 21.318 1.00 77.12 285 ALA A C 1
ATOM 2182 O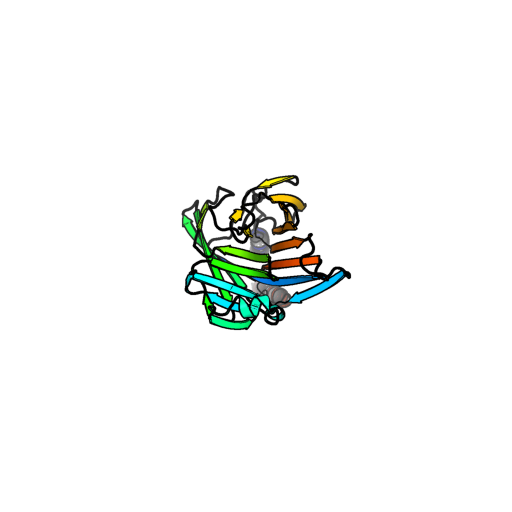 O . ALA A 1 285 ? -52.693 -17.399 21.802 1.00 77.12 285 ALA A O 1
ATOM 2183 N N . LEU A 1 286 ? -50.490 -17.823 21.711 1.00 75.31 286 LEU A N 1
ATOM 2184 C CA . LEU A 1 286 ? -50.481 -18.845 22.765 1.00 75.31 286 LEU A CA 1
ATOM 2185 C C . LEU A 1 286 ? -50.890 -18.274 24.131 1.00 75.31 286 LEU A C 1
ATOM 2187 O O . LEU A 1 286 ? -51.698 -18.887 24.836 1.00 75.31 286 LEU A O 1
ATOM 2191 N N . ALA A 1 287 ? -50.390 -17.088 24.486 1.00 72.19 287 ALA A N 1
ATOM 2192 C CA . ALA A 1 287 ? -50.766 -16.395 25.717 1.00 72.19 287 ALA A CA 1
ATOM 2193 C C . ALA A 1 287 ? -52.259 -16.012 25.730 1.00 72.19 287 ALA A C 1
ATOM 2195 O O . ALA A 1 287 ? -52.952 -16.236 26.726 1.00 72.19 287 ALA A O 1
ATOM 2196 N N . LEU A 1 288 ? -52.787 -15.515 24.605 1.00 72.44 288 LEU A N 1
ATOM 2197 C CA . LEU A 1 288 ? -54.210 -15.195 24.441 1.00 72.44 288 LEU A CA 1
ATOM 2198 C C . LEU A 1 288 ? -55.108 -16.437 24.533 1.00 72.44 288 LEU A C 1
ATOM 2200 O O . LEU A 1 288 ? -56.177 -16.379 25.142 1.00 72.44 288 LEU A O 1
ATOM 2204 N N . LYS A 1 289 ? -54.675 -17.573 23.970 1.00 73.88 289 LYS A N 1
ATOM 2205 C CA . LYS A 1 289 ? -55.423 -18.839 24.019 1.00 73.88 289 LYS A CA 1
ATOM 2206 C C . LYS A 1 289 ? -55.471 -19.428 25.432 1.00 73.88 289 LYS A C 1
ATOM 2208 O O . LYS A 1 289 ? -56.506 -19.962 25.826 1.00 73.88 289 LYS A O 1
ATOM 2213 N N . ARG A 1 290 ? -54.389 -19.305 26.211 1.00 65.69 290 ARG A N 1
ATOM 2214 C CA . ARG A 1 290 ? -54.361 -19.733 27.623 1.00 65.69 290 ARG A CA 1
ATOM 2215 C C . ARG A 1 290 ? -55.250 -18.866 28.515 1.00 65.69 290 ARG A C 1
ATOM 2217 O O . ARG A 1 290 ? -55.940 -19.413 29.363 1.00 65.69 290 ARG A O 1
ATOM 2224 N N . GLY A 1 291 ? -55.321 -17.558 28.267 1.00 61.50 291 GLY A N 1
ATOM 2225 C CA . GLY A 1 291 ? -56.180 -16.644 29.031 1.00 61.50 291 GLY A CA 1
ATOM 2226 C C . GLY A 1 291 ? -57.691 -16.781 28.791 1.00 61.50 291 GLY A C 1
ATOM 2227 O O . GLY A 1 291 ? -58.450 -16.110 29.475 1.00 61.50 291 GLY A O 1
ATOM 2228 N N . LYS A 1 292 ? -58.135 -17.601 27.825 1.00 57.78 292 LYS A N 1
ATOM 2229 C CA . LYS A 1 292 ? -59.560 -17.923 27.591 1.00 57.78 292 LYS A CA 1
ATOM 2230 C C . LYS A 1 292 ? -60.011 -19.241 28.241 1.00 57.78 292 LYS A C 1
ATOM 2232 O O . LYS A 1 292 ? -61.187 -19.570 28.163 1.00 57.78 292 LYS A O 1
ATOM 2237 N N . ARG A 1 293 ? -59.086 -20.027 28.809 1.00 54.03 293 ARG A N 1
ATOM 2238 C CA . ARG A 1 293 ? -59.369 -21.323 29.467 1.00 54.03 293 ARG A CA 1
ATOM 2239 C C . ARG A 1 293 ? -59.375 -21.241 31.001 1.00 54.03 293 ARG A C 1
ATOM 2241 O O . ARG A 1 293 ? -59.467 -22.275 31.654 1.00 54.03 293 ARG A O 1
ATOM 2248 N N . THR A 1 294 ? -59.267 -20.034 31.543 1.00 49.62 294 THR A N 1
ATOM 2249 C CA . THR A 1 294 ? -59.417 -19.681 32.963 1.00 49.62 294 THR A CA 1
ATOM 2250 C C . THR A 1 294 ? -60.562 -18.702 33.087 1.00 49.62 294 THR A C 1
ATOM 2252 O O . THR A 1 294 ? -61.369 -18.862 34.018 1.00 49.62 294 THR A O 1
#

Secondary structure (DSSP, 8-state):
----HHHHHHHHHHHHHHHHS------S--PPPTT-EEEEEEEEEEEETTS-EEEE--EEEEEEGGGTEEEEEEGGGTT-HHHHTT-TT-EEEEEEE-EEEEEEEEEEETTEEEEEEEEEETTEEE-SSEEEEEEEE-SS-EEEEEEE-S-EEEETT-S--TT-S------TT--TT-EEE---EEEETTEEE--EEEEEEE-SS-EEEEEEEEETTEEEEEEEEE-TT--EEEEEEEEESS-SSSSEEEEEEEEEE-PPP-SS-HHHHHHHHHHHHHHHHHHHHHHHHHTT--

pLDDT: mean 73.69, std 14.53, range [36.06, 95.0]

Radius of gyration: 25.53 Å; chains: 1; bounding box: 80×42×61 Å

Foldseek 3Di:
DDDPPLVVVVVVVVVVVVVVPPPPPPPQAFFPPAFDKWKWWKKKKFAWPVGDIDIAQFWWWKDQPVQREIETEGLVCCPPPQNVVVCPRIHTPDGRWIKMKMWHWHDPDPFKIKIAIWMDTPPDIGGDGKYWYWFDDDPPFTWTFIFGRDIWMDGRVDQDTPDGQPRFIDRLPDDAQDKDWAHGFTDTPDDTDGWIKGFHDDDQFKTKIKTWDDDPFKIWMKIFIAGSNGGTQKIKTKIAGHCSDVTTGIIMMMIGTDPDPPPDDPVNVVVVVVVVVVVSVVVVVVVVVVVVVD

Sequence (294 aa):
MKRPMACAGLLAVLCIIMATQAASATATQWYPQAGTAIEYQLNWNLSFKNGTRYTETLFNVYNQTSEHAIYILAKAMEDNIYMVNGLSNYVRLAAGVPVTLKHAHVETSATTLERHASITASSYMFDAGKIRVLLFRNATLTIISAVNTTSDSLVKSSFITAPNGFVDHVDCTKNPGDIFMDAFQASMSTSVFRLPATITGKSPDRITASWVYNQTTFIYRGAYTMDPAGQVLDYTYALSGGTLYASIAGASITYYRATAASFLPEWAYWIICAGLLVLVIGMAALALKRGKRT